Protein AF-A0A7S3V7V7-F1 (afdb_monomer_lite)

Radius of gyration: 26.33 Å; chains: 1; bounding box: 70×48×75 Å

Structure (mmCIF, N/CA/C/O backbone):
data_AF-A0A7S3V7V7-F1
#
_entry.id   AF-A0A7S3V7V7-F1
#
loop_
_atom_site.group_PDB
_atom_site.id
_atom_site.type_symbol
_atom_site.label_atom_id
_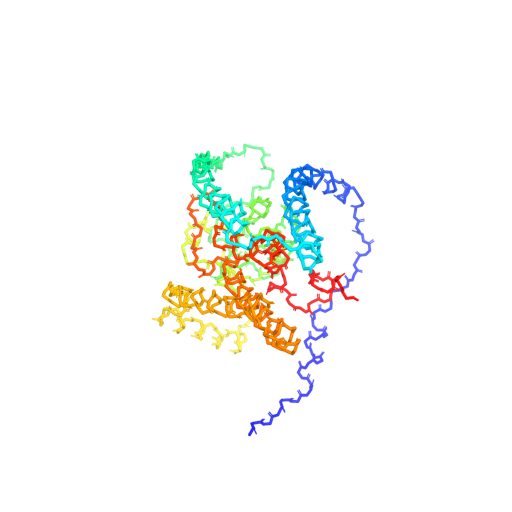atom_site.label_alt_id
_atom_site.label_comp_id
_atom_site.label_asym_id
_atom_site.label_entity_id
_atom_site.label_seq_id
_atom_site.pdbx_PDB_ins_code
_atom_site.Cartn_x
_atom_site.Cartn_y
_atom_site.Cartn_z
_atom_site.occupancy
_atom_site.B_iso_or_equiv
_atom_site.auth_seq_id
_atom_site.auth_comp_id
_atom_site.auth_asym_id
_atom_site.auth_atom_id
_atom_site.pdbx_PDB_model_num
ATOM 1 N N . MET A 1 1 ? -22.769 -11.364 -22.236 1.00 33.62 1 MET A N 1
ATOM 2 C CA . MET A 1 1 ? -22.623 -10.377 -21.144 1.00 33.62 1 MET A CA 1
ATOM 3 C C . MET A 1 1 ? -23.856 -10.473 -20.264 1.00 33.62 1 MET A C 1
ATOM 5 O O . MET A 1 1 ? -24.944 -10.422 -20.828 1.00 33.62 1 MET A O 1
ATOM 9 N N . PRO A 1 2 ? -23.733 -10.680 -18.945 1.00 36.38 2 PRO A N 1
ATOM 10 C CA . PRO A 1 2 ? -24.887 -10.576 -18.056 1.00 36.38 2 PRO A CA 1
ATOM 11 C C . PRO A 1 2 ? -25.381 -9.113 -17.992 1.00 36.38 2 PRO A C 1
ATOM 13 O O . PRO A 1 2 ? -24.572 -8.200 -18.188 1.00 36.38 2 PRO A O 1
ATOM 16 N N . PRO A 1 3 ? -26.686 -8.873 -17.770 1.00 33.75 3 PRO A N 1
ATOM 17 C CA . PRO A 1 3 ? -27.258 -7.530 -17.762 1.00 33.75 3 PRO A CA 1
ATOM 18 C C . PRO A 1 3 ? -26.762 -6.710 -16.563 1.00 33.75 3 PRO A C 1
ATOM 20 O O . PRO A 1 3 ? -26.573 -7.230 -15.464 1.00 33.75 3 PRO A O 1
ATOM 23 N N . ARG A 1 4 ? -26.545 -5.412 -16.799 1.00 37.91 4 ARG A N 1
ATOM 24 C CA . ARG A 1 4 ? -26.141 -4.422 -15.791 1.00 37.91 4 ARG A CA 1
ATOM 25 C C . ARG A 1 4 ? -27.251 -4.298 -14.737 1.00 37.91 4 ARG A C 1
ATOM 27 O O . ARG A 1 4 ? -28.420 -4.197 -15.103 1.00 37.91 4 ARG A O 1
ATOM 34 N N . ALA A 1 5 ? -26.892 -4.333 -13.454 1.00 36.66 5 ALA A N 1
ATOM 35 C CA . ALA A 1 5 ? -27.846 -4.162 -12.359 1.00 36.66 5 ALA A CA 1
ATOM 36 C C . ALA A 1 5 ? -28.517 -2.767 -12.409 1.00 36.66 5 ALA A C 1
ATOM 38 O O . ALA A 1 5 ? -27.877 -1.828 -12.887 1.00 36.66 5 ALA A O 1
ATOM 39 N N . PRO A 1 6 ? -29.771 -2.613 -11.936 1.00 39.50 6 PRO A N 1
ATOM 40 C CA . PRO A 1 6 ? -30.519 -1.359 -12.045 1.00 39.50 6 PRO A CA 1
ATOM 41 C C . PRO A 1 6 ? -29.947 -0.253 -11.146 1.00 39.50 6 PRO A C 1
ATOM 43 O O . PRO A 1 6 ? -29.542 -0.517 -10.012 1.00 39.50 6 PRO A O 1
ATOM 46 N N . ASP A 1 7 ? -30.000 0.992 -11.628 1.00 46.88 7 ASP A N 1
ATOM 47 C CA . ASP A 1 7 ? -29.434 2.200 -10.998 1.00 46.88 7 ASP A CA 1
ATOM 48 C C . ASP A 1 7 ? -29.978 2.522 -9.588 1.00 46.88 7 ASP A C 1
ATOM 50 O O . ASP A 1 7 ? -29.345 3.258 -8.834 1.00 46.88 7 ASP A O 1
ATOM 54 N N . ALA A 1 8 ? -31.092 1.910 -9.172 1.00 39.53 8 ALA A N 1
ATOM 55 C CA . ALA A 1 8 ? -31.725 2.144 -7.871 1.00 39.53 8 ALA A CA 1
ATO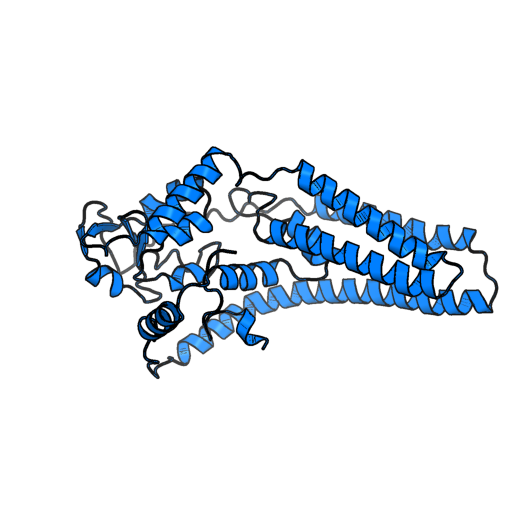M 56 C C . ALA A 1 8 ? -30.842 1.774 -6.660 1.00 39.53 8 ALA A C 1
ATOM 58 O O . ALA A 1 8 ? -30.973 2.378 -5.600 1.00 39.53 8 ALA A O 1
ATOM 59 N N . LEU A 1 9 ? -29.900 0.830 -6.806 1.00 37.66 9 LEU A N 1
ATOM 60 C CA . LEU A 1 9 ? -29.008 0.439 -5.703 1.00 37.66 9 LEU A CA 1
ATOM 61 C C . LEU A 1 9 ? -27.944 1.508 -5.385 1.00 37.66 9 LEU A C 1
ATOM 63 O O . LEU A 1 9 ? -27.355 1.497 -4.306 1.00 37.66 9 LEU A O 1
ATOM 67 N N . ARG A 1 10 ? -27.663 2.411 -6.335 1.00 36.72 10 ARG A N 1
ATOM 68 C CA . ARG A 1 10 ? -26.640 3.458 -6.200 1.00 36.72 10 ARG A CA 1
ATOM 69 C C . ARG A 1 10 ? -27.135 4.634 -5.357 1.00 36.72 10 ARG A C 1
ATOM 71 O O . ARG A 1 10 ? -26.363 5.180 -4.572 1.00 36.72 10 ARG A O 1
ATOM 78 N N . ASP A 1 11 ? -28.415 4.970 -5.477 1.00 33.78 11 ASP A N 1
ATOM 79 C CA . ASP A 1 11 ? -29.010 6.129 -4.805 1.00 33.78 11 ASP A CA 1
ATOM 80 C C . ASP A 1 11 ? -29.289 5.880 -3.314 1.00 33.78 11 ASP A C 1
ATOM 82 O O . ASP A 1 11 ? -29.212 6.811 -2.508 1.00 33.78 11 ASP A O 1
ATOM 86 N N . ASP A 1 12 ? -29.532 4.626 -2.919 1.00 37.09 12 ASP A N 1
ATOM 87 C CA . ASP A 1 12 ? -29.744 4.261 -1.512 1.00 37.09 12 ASP A CA 1
ATOM 88 C C . ASP A 1 12 ? -28.440 4.291 -0.696 1.00 37.09 12 ASP A C 1
ATOM 90 O O . ASP A 1 12 ? -28.442 4.737 0.451 1.00 37.09 12 ASP A O 1
ATOM 94 N N . ILE A 1 13 ? -27.302 3.923 -1.301 1.00 36.59 13 ILE A N 1
ATOM 95 C CA . ILE A 1 13 ? -25.981 3.956 -0.641 1.00 36.59 13 ILE A CA 1
ATOM 96 C C . ILE A 1 13 ? -25.539 5.399 -0.346 1.00 36.59 13 ILE A C 1
ATOM 98 O O . ILE A 1 13 ? -24.922 5.663 0.689 1.00 36.59 13 ILE A O 1
ATOM 102 N N . ILE A 1 14 ? -25.878 6.348 -1.227 1.00 35.19 14 ILE A N 1
ATOM 103 C CA . ILE A 1 14 ? -25.528 7.767 -1.061 1.00 35.19 14 ILE A CA 1
ATOM 104 C C . ILE A 1 14 ? -26.366 8.411 0.054 1.00 35.19 14 ILE A C 1
ATOM 106 O O . ILE A 1 14 ? -25.857 9.242 0.806 1.00 35.19 14 ILE A O 1
ATOM 110 N N . LYS A 1 15 ? -27.630 8.003 0.223 1.00 33.72 15 LYS A N 1
ATOM 111 C CA . LYS A 1 15 ? -28.526 8.585 1.237 1.00 33.72 15 LYS A CA 1
ATOM 112 C C . LYS A 1 15 ? -28.272 8.075 2.656 1.00 33.72 15 LYS A C 1
ATOM 114 O O . LYS A 1 15 ? -28.507 8.821 3.601 1.00 33.72 15 LYS A O 1
ATOM 119 N N . THR A 1 16 ? -27.769 6.853 2.836 1.00 38.34 16 THR A N 1
ATOM 120 C CA . THR A 1 16 ? -27.523 6.288 4.179 1.00 38.34 16 THR A CA 1
ATOM 121 C C . THR A 1 16 ? -26.195 6.708 4.819 1.00 38.34 16 THR A C 1
ATOM 123 O O . THR A 1 16 ? -26.024 6.498 6.017 1.00 38.34 16 THR A O 1
ATOM 126 N N . ASN A 1 17 ? -25.275 7.313 4.057 1.00 33.25 17 ASN A N 1
ATOM 127 C CA . ASN A 1 17 ? -23.928 7.687 4.521 1.00 33.25 17 ASN A CA 1
ATOM 128 C C . ASN A 1 17 ? -23.675 9.204 4.608 1.00 33.25 17 ASN A C 1
ATOM 130 O O . ASN A 1 17 ? -22.548 9.617 4.874 1.00 33.25 17 ASN A O 1
ATOM 134 N N . ALA A 1 18 ? -24.689 10.051 4.408 1.00 29.88 18 ALA A N 1
ATOM 135 C CA . ALA A 1 18 ? -24.526 11.494 4.566 1.00 29.88 18 ALA A CA 1
ATOM 136 C C . ALA A 1 18 ? -24.492 11.873 6.062 1.00 29.88 18 ALA A C 1
ATOM 138 O O . ALA A 1 18 ? -25.520 11.869 6.740 1.00 29.88 18 ALA A O 1
ATOM 139 N N . ILE A 1 19 ? -23.304 12.195 6.581 1.00 33.62 19 ILE A N 1
ATOM 140 C CA . ILE A 1 19 ? -23.118 12.779 7.919 1.00 33.62 19 ILE A CA 1
ATOM 141 C C . ILE A 1 19 ? -23.485 14.277 7.853 1.00 33.62 19 ILE A C 1
ATOM 143 O O . ILE A 1 19 ? -23.044 14.957 6.922 1.00 33.62 19 ILE A O 1
ATOM 147 N N . PRO A 1 20 ? -24.249 14.840 8.811 1.00 31.56 20 PRO A N 1
ATOM 148 C CA . PRO A 1 20 ? -24.436 16.284 8.901 1.00 31.56 20 PRO A CA 1
ATOM 149 C C . PRO A 1 20 ? -23.120 16.938 9.335 1.00 31.56 20 PRO A C 1
ATOM 151 O O . PRO A 1 20 ? -22.575 16.604 10.386 1.00 31.56 20 PRO A O 1
ATOM 154 N N . LEU A 1 21 ? -22.618 17.879 8.536 1.00 29.69 21 LEU A N 1
ATOM 155 C CA . LEU A 1 21 ? -21.476 18.720 8.898 1.00 29.69 21 LEU A CA 1
ATOM 156 C C . LEU A 1 21 ? -21.854 19.560 10.128 1.00 29.69 21 LEU A C 1
ATOM 158 O O . LEU A 1 21 ? -22.738 20.410 10.044 1.00 29.69 21 LEU A O 1
ATOM 162 N N . SER A 1 22 ? -21.223 19.302 11.276 1.00 36.50 22 SER A N 1
ATOM 163 C CA . SER A 1 22 ? -21.340 20.163 12.454 1.00 36.50 22 SER A CA 1
ATOM 164 C C . SER A 1 22 ? -20.196 21.178 12.477 1.00 36.50 22 SER A C 1
ATOM 166 O O . SER A 1 22 ? -19.032 20.799 12.610 1.00 36.50 22 SER A O 1
ATOM 168 N N . ASP A 1 23 ? -20.548 22.460 12.393 1.00 35.25 23 ASP A N 1
ATOM 169 C CA . ASP A 1 23 ? -19.669 23.640 12.325 1.00 35.25 23 ASP A CA 1
ATOM 170 C C . ASP A 1 23 ? -18.907 23.963 13.628 1.00 35.25 23 ASP A C 1
ATOM 172 O O . ASP A 1 23 ? -18.949 25.086 14.130 1.00 35.25 23 ASP A O 1
ATOM 176 N N . LYS A 1 24 ? -18.202 22.999 14.228 1.00 38.25 24 LYS A N 1
ATOM 177 C CA . LYS A 1 24 ? -17.330 23.275 15.383 1.00 38.25 24 LYS A CA 1
ATOM 178 C C . LYS A 1 24 ? -15.997 22.551 15.271 1.00 38.25 24 LYS A C 1
ATOM 180 O O . LYS A 1 24 ? -15.731 21.602 16.002 1.00 38.25 24 LYS A O 1
ATOM 185 N N . VAL A 1 25 ? -15.146 23.036 14.370 1.00 37.69 25 VAL A N 1
ATOM 186 C CA . VAL A 1 25 ? -13.707 22.766 14.442 1.00 37.69 25 VAL A CA 1
ATOM 187 C C . VAL A 1 25 ? -13.125 23.693 15.509 1.00 37.69 25 VAL A C 1
ATOM 189 O O . VAL A 1 25 ? -13.379 24.892 15.515 1.00 37.69 25 VAL A O 1
ATOM 192 N N . ASN A 1 26 ? -12.433 23.107 16.481 1.00 38.19 26 ASN A N 1
ATOM 193 C CA . ASN A 1 26 ? -11.803 23.814 17.589 1.00 38.19 26 ASN A CA 1
ATOM 194 C C . ASN A 1 26 ? -10.396 24.246 17.144 1.00 38.19 26 ASN A C 1
ATOM 196 O O . ASN A 1 26 ? -9.490 23.414 17.076 1.00 38.19 26 ASN A O 1
ATOM 200 N N . ASP A 1 27 ? -10.222 25.529 16.828 1.00 35.59 27 ASP A N 1
ATOM 201 C CA . ASP A 1 27 ? -9.016 26.082 16.185 1.00 35.59 27 ASP A CA 1
ATOM 202 C C . ASP A 1 27 ? -7.702 25.793 16.950 1.00 35.59 27 ASP A C 1
ATOM 204 O O . ASP A 1 27 ? -6.635 25.669 16.351 1.00 35.59 27 ASP A O 1
ATOM 208 N N . GLY A 1 28 ? -7.766 25.564 18.268 1.00 34.62 28 GLY A N 1
ATOM 209 C CA . GLY A 1 28 ? -6.599 25.228 19.101 1.00 34.62 28 GLY A CA 1
ATOM 210 C C . GLY A 1 28 ? -6.104 23.770 19.020 1.00 34.62 28 GLY A C 1
ATOM 211 O O . GLY A 1 28 ? -5.073 23.435 19.617 1.00 34.62 28 GLY A O 1
ATOM 212 N N . ALA A 1 29 ? -6.832 22.873 18.345 1.00 41.50 29 ALA A N 1
ATOM 213 C CA . ALA A 1 29 ? -6.352 21.525 18.005 1.00 41.50 29 ALA A CA 1
ATOM 214 C C . ALA A 1 29 ? -5.526 21.554 16.708 1.00 41.50 29 ALA A C 1
ATOM 216 O O . ALA A 1 29 ? -4.425 21.009 16.665 1.00 41.50 29 ALA A O 1
ATOM 217 N N . VAL A 1 30 ? -5.995 22.322 15.720 1.00 35.88 30 VAL A N 1
ATOM 218 C CA . VAL A 1 30 ? -5.325 22.538 14.429 1.00 35.88 30 VAL A CA 1
ATOM 219 C C . VAL A 1 30 ? -3.939 23.168 14.619 1.00 35.88 30 VAL A C 1
ATOM 221 O O . VAL A 1 30 ? -2.969 22.754 13.991 1.00 35.88 30 VAL A O 1
ATOM 224 N N . GLU A 1 31 ? -3.803 24.126 15.539 1.00 29.66 31 GLU A N 1
ATOM 225 C CA . GLU A 1 31 ? -2.529 24.816 15.783 1.00 29.66 31 GLU A CA 1
ATOM 226 C C . GLU A 1 31 ? -1.462 23.912 16.442 1.00 29.66 31 GLU A C 1
ATOM 228 O O . GLU A 1 31 ? -0.270 24.034 16.153 1.00 29.66 31 GLU A O 1
ATOM 233 N N . ARG A 1 32 ? -1.874 22.941 17.273 1.00 39.44 32 ARG A N 1
ATOM 234 C CA . ARG A 1 32 ? -0.963 21.959 17.895 1.00 39.44 32 ARG A CA 1
ATOM 235 C C . ARG A 1 32 ? -0.561 20.835 16.938 1.00 39.44 32 ARG A C 1
ATOM 237 O O . ARG A 1 32 ? 0.601 20.422 16.972 1.00 39.44 32 ARG A O 1
ATOM 244 N N . ASP A 1 33 ? -1.456 20.419 16.045 1.00 42.03 33 ASP A N 1
ATOM 245 C CA . ASP A 1 33 ? -1.132 19.495 14.952 1.00 42.03 33 ASP A CA 1
ATOM 246 C C . ASP A 1 33 ? -0.139 20.119 13.962 1.00 42.03 33 ASP A C 1
ATOM 248 O O . ASP A 1 33 ? 0.827 19.469 13.561 1.00 42.03 33 ASP A O 1
ATOM 252 N N . CYS A 1 34 ? -0.279 21.413 13.652 1.00 31.45 34 CYS A N 1
ATOM 253 C CA . CYS A 1 34 ? 0.683 22.160 12.836 1.00 31.45 34 CYS A CA 1
ATOM 254 C C . CYS A 1 34 ? 2.091 22.214 13.460 1.00 31.45 34 CYS A C 1
ATOM 256 O O . CYS A 1 34 ? 3.094 22.117 12.747 1.00 31.45 34 CYS A O 1
ATOM 258 N N . LEU A 1 35 ? 2.194 22.341 14.788 1.00 32.69 35 LEU A N 1
ATOM 259 C CA . LEU A 1 35 ? 3.478 22.410 15.495 1.00 32.69 35 LEU A CA 1
ATOM 260 C C . LEU A 1 35 ? 4.161 21.041 15.637 1.00 32.69 35 LEU A C 1
ATOM 262 O O . LEU A 1 35 ? 5.379 20.964 15.469 1.00 32.69 35 LEU A O 1
ATOM 266 N N . ASN A 1 36 ? 3.423 19.953 15.869 1.00 45.84 36 ASN A N 1
ATOM 267 C CA . ASN A 1 36 ? 4.006 18.604 15.869 1.00 45.84 36 ASN A CA 1
ATOM 268 C C . ASN A 1 36 ? 4.420 18.165 14.456 1.00 45.84 36 ASN A C 1
ATOM 270 O O . ASN A 1 36 ? 5.552 17.693 14.281 1.00 45.84 36 ASN A O 1
ATOM 274 N N . ASN A 1 37 ? 3.594 18.472 13.445 1.00 45.44 37 ASN A N 1
ATOM 275 C CA . ASN A 1 37 ? 3.967 18.341 12.036 1.00 45.44 37 ASN A CA 1
ATOM 276 C C . ASN A 1 37 ? 5.204 19.171 11.696 1.00 45.44 37 ASN A C 1
ATOM 278 O O . ASN A 1 37 ? 5.958 18.770 10.825 1.00 45.44 37 ASN A O 1
ATOM 282 N N . SER A 1 38 ? 5.490 20.285 12.380 1.00 37.00 38 SER A N 1
ATOM 283 C CA . SER A 1 38 ? 6.679 21.096 12.082 1.00 37.00 38 SER A CA 1
ATOM 284 C C . SER A 1 38 ? 7.999 20.367 12.371 1.00 37.00 38 SER A C 1
ATOM 286 O O . SER A 1 38 ? 8.972 20.559 11.645 1.00 37.00 38 SER A O 1
ATOM 288 N N . SER A 1 39 ? 8.043 19.489 13.378 1.00 44.41 39 SER A N 1
ATOM 289 C CA . SER A 1 39 ? 9.260 18.752 13.748 1.00 44.41 39 SER A CA 1
ATOM 290 C C . SER A 1 39 ? 9.518 17.549 12.830 1.00 44.41 39 SER A C 1
ATOM 292 O O . SER A 1 39 ? 10.651 17.337 12.381 1.00 44.41 39 SER A O 1
ATOM 294 N N . GLU A 1 40 ? 8.461 16.822 12.458 1.00 49.66 40 GLU A N 1
ATOM 295 C CA . GLU A 1 40 ? 8.517 15.772 11.438 1.00 49.66 40 GLU A CA 1
ATOM 296 C C . GLU A 1 40 ? 8.759 16.366 10.051 1.00 49.66 40 GLU A C 1
ATOM 298 O O . GLU A 1 40 ? 9.616 15.869 9.326 1.00 49.66 40 GLU A O 1
ATOM 303 N N . MET A 1 41 ? 8.135 17.499 9.723 1.00 36.19 41 MET A N 1
ATOM 304 C CA . MET A 1 41 ? 8.359 18.246 8.485 1.00 36.19 41 MET A CA 1
ATOM 305 C C . MET A 1 41 ? 9.771 18.838 8.423 1.00 36.19 41 MET A C 1
ATOM 307 O O . MET A 1 41 ? 10.364 18.858 7.351 1.00 36.19 41 MET A O 1
ATOM 311 N N . GLN A 1 42 ? 10.388 19.242 9.539 1.00 37.94 42 GLN A N 1
ATOM 312 C CA . GLN A 1 42 ? 11.797 19.660 9.547 1.00 37.94 42 GLN A CA 1
ATOM 313 C C . GLN A 1 42 ? 12.772 18.496 9.315 1.00 37.94 42 GLN A C 1
ATOM 315 O O . GLN A 1 42 ? 13.767 18.667 8.601 1.00 37.94 42 GLN A O 1
ATOM 320 N N . ASN A 1 43 ? 12.492 17.307 9.857 1.00 48.03 43 ASN A N 1
ATOM 321 C CA . ASN A 1 43 ? 13.268 16.101 9.552 1.00 48.03 43 ASN A CA 1
ATOM 322 C C . ASN A 1 43 ? 13.027 15.614 8.111 1.00 48.03 43 ASN A C 1
ATOM 324 O O . ASN A 1 43 ? 13.984 15.276 7.409 1.00 48.03 43 ASN A O 1
ATOM 328 N N . HIS A 1 44 ? 11.784 15.681 7.633 1.00 43.91 44 HIS A N 1
ATOM 329 C CA . HIS A 1 44 ? 11.396 15.426 6.248 1.00 43.91 44 HIS A CA 1
ATOM 330 C C . HIS A 1 44 ? 12.111 16.395 5.299 1.00 43.91 44 HIS A C 1
ATOM 332 O O . HIS A 1 44 ? 12.705 15.962 4.318 1.00 43.91 44 HIS A O 1
ATOM 338 N N . MET A 1 45 ? 12.165 17.694 5.614 1.00 36.69 45 MET A N 1
ATOM 339 C CA . MET A 1 45 ? 12.890 18.698 4.831 1.00 36.69 45 MET A CA 1
ATOM 340 C C . MET A 1 45 ? 14.405 18.471 4.836 1.00 36.69 45 MET A C 1
ATOM 342 O O . MET A 1 45 ? 15.048 18.721 3.821 1.00 36.69 45 MET A O 1
ATOM 346 N N . LYS A 1 46 ? 15.008 17.973 5.923 1.00 45.56 46 LYS A N 1
ATOM 347 C CA . LYS A 1 46 ? 16.437 17.601 5.926 1.00 45.56 46 LYS A CA 1
ATOM 348 C C . LYS A 1 46 ? 16.728 16.450 4.963 1.00 45.56 46 LYS A C 1
ATOM 350 O O . LYS A 1 46 ? 17.654 16.565 4.162 1.00 45.56 46 LYS A O 1
ATOM 355 N N . ASN A 1 47 ? 15.916 15.396 4.988 1.00 49.22 47 ASN A N 1
ATOM 356 C CA . ASN A 1 47 ? 16.053 14.268 4.062 1.00 49.22 47 ASN A CA 1
ATOM 357 C C . ASN A 1 47 ? 15.735 14.687 2.617 1.00 49.22 47 ASN A C 1
ATOM 359 O O . ASN A 1 47 ? 16.442 14.301 1.689 1.00 49.22 47 ASN A O 1
ATOM 363 N N . HIS A 1 48 ? 14.757 15.576 2.435 1.00 48.25 48 HIS A N 1
ATOM 364 C CA . HIS A 1 48 ? 14.403 16.158 1.144 1.00 48.25 48 HIS A CA 1
ATOM 365 C C . HIS A 1 48 ? 15.505 17.073 0.588 1.00 48.25 48 HIS A C 1
ATOM 367 O O . HIS A 1 48 ? 15.713 17.112 -0.615 1.00 48.25 48 HIS A O 1
ATOM 373 N N . ARG A 1 49 ? 16.269 17.784 1.430 1.00 46.53 49 ARG A N 1
ATOM 374 C CA . ARG A 1 49 ? 17.429 18.591 0.993 1.00 46.53 49 ARG A CA 1
ATOM 375 C C . ARG A 1 49 ? 18.595 17.721 0.530 1.00 46.53 49 ARG A C 1
ATOM 377 O O . ARG A 1 49 ? 19.265 18.088 -0.428 1.00 46.53 49 ARG A O 1
ATOM 384 N N . VAL A 1 50 ? 18.808 16.566 1.164 1.00 54.28 50 VAL A N 1
ATOM 385 C CA . VAL A 1 50 ? 19.788 15.567 0.701 1.00 54.28 50 VAL A CA 1
ATOM 386 C C . VAL A 1 50 ? 19.330 14.933 -0.617 1.00 54.28 50 VAL A C 1
ATOM 388 O O . VAL A 1 50 ? 20.129 14.815 -1.542 1.00 54.28 50 VAL A O 1
ATOM 391 N N . PHE A 1 51 ? 18.040 14.609 -0.743 1.00 50.44 51 PHE A N 1
ATOM 392 C CA . PHE A 1 51 ? 17.439 14.115 -1.985 1.00 50.44 51 PHE A CA 1
ATOM 393 C C . PHE A 1 51 ? 17.532 15.140 -3.123 1.00 50.44 51 PHE A C 1
ATOM 395 O O . PHE A 1 51 ? 18.021 14.814 -4.199 1.00 50.44 51 PHE A O 1
ATOM 402 N N . LEU A 1 52 ? 17.161 16.399 -2.877 1.00 49.22 52 LEU A N 1
ATOM 403 C CA . LEU A 1 52 ? 17.276 17.483 -3.852 1.00 49.22 52 LEU A CA 1
ATOM 404 C C . LEU A 1 52 ? 18.730 17.730 -4.258 1.00 49.22 52 LEU A C 1
ATOM 406 O O . LEU A 1 52 ? 18.981 17.973 -5.432 1.00 49.22 52 LEU A O 1
ATOM 410 N N . ALA A 1 53 ? 19.689 17.631 -3.332 1.00 53.62 53 ALA A N 1
ATOM 411 C CA . ALA A 1 53 ? 21.109 17.734 -3.660 1.00 53.62 53 ALA A CA 1
ATOM 412 C C . ALA A 1 53 ? 21.576 16.572 -4.555 1.00 53.62 53 ALA A C 1
ATOM 414 O O . ALA A 1 53 ? 22.299 16.802 -5.521 1.00 53.62 53 ALA A O 1
ATOM 415 N N . PHE A 1 54 ? 21.122 15.344 -4.283 1.00 57.75 54 PHE A N 1
ATOM 416 C CA . PHE A 1 54 ? 21.425 14.171 -5.106 1.00 57.75 54 PHE A CA 1
ATOM 417 C C . PHE A 1 54 ? 20.795 14.265 -6.503 1.00 57.75 54 PHE A C 1
ATOM 419 O O . PHE A 1 54 ? 21.496 14.124 -7.501 1.00 57.75 54 PHE A O 1
ATOM 426 N N . VAL A 1 55 ? 19.502 14.581 -6.592 1.00 56.19 55 VAL A N 1
ATOM 427 C CA . VAL A 1 55 ? 18.788 14.753 -7.867 1.00 56.19 55 VAL A CA 1
ATOM 428 C C . VAL A 1 55 ? 19.379 15.913 -8.669 1.00 56.19 55 VAL A C 1
ATOM 430 O O . VAL A 1 55 ? 19.616 15.764 -9.863 1.00 56.19 55 VAL A O 1
ATOM 433 N N . SER A 1 56 ? 19.711 17.033 -8.019 1.00 56.47 56 SER A N 1
ATOM 434 C CA . SER A 1 56 ? 20.382 18.164 -8.678 1.00 56.47 56 SER A CA 1
ATOM 435 C C . SER A 1 56 ? 21.761 17.776 -9.204 1.00 56.47 56 SER A C 1
ATOM 437 O O . SER A 1 56 ? 22.123 18.191 -10.299 1.00 56.47 56 SER A O 1
ATOM 439 N N . ALA A 1 57 ? 22.517 16.950 -8.474 1.00 59.94 57 ALA A N 1
ATOM 440 C CA . ALA A 1 57 ? 23.801 16.441 -8.943 1.00 59.94 57 ALA A CA 1
ATOM 441 C C . ALA A 1 57 ? 23.636 15.495 -10.146 1.00 59.94 57 ALA A C 1
ATOM 443 O O . ALA A 1 57 ? 24.380 15.614 -11.117 1.00 59.94 57 ALA A O 1
ATOM 444 N N . VAL A 1 58 ? 22.637 14.606 -10.133 1.00 63.47 58 VAL A N 1
ATOM 445 C CA . VAL A 1 58 ? 22.341 13.697 -11.257 1.00 63.47 58 VAL A CA 1
ATOM 446 C C . VAL A 1 58 ? 21.895 14.478 -12.496 1.00 63.47 58 VAL A C 1
ATOM 448 O O . VAL A 1 58 ? 22.430 14.249 -13.579 1.00 63.47 58 VAL A O 1
ATOM 451 N N . ILE A 1 59 ? 20.985 15.445 -12.344 1.00 63.41 59 ILE A N 1
ATOM 452 C CA . ILE A 1 59 ? 20.517 16.305 -13.440 1.00 63.41 59 ILE A CA 1
ATOM 453 C C . ILE A 1 59 ? 21.659 17.171 -13.975 1.00 63.41 59 ILE A C 1
ATOM 455 O O . ILE A 1 59 ? 21.822 17.256 -15.187 1.00 63.41 59 ILE A O 1
ATOM 459 N N . ALA A 1 60 ? 22.485 17.771 -13.112 1.00 59.59 60 ALA A N 1
ATOM 460 C CA . ALA A 1 60 ? 23.645 18.550 -13.545 1.00 59.59 60 ALA A CA 1
ATOM 461 C C . ALA A 1 60 ? 24.653 17.689 -14.322 1.00 59.59 60 ALA A C 1
ATOM 463 O O . ALA A 1 60 ? 25.193 18.136 -15.330 1.00 59.59 60 ALA A O 1
ATOM 464 N N . THR A 1 61 ? 24.855 16.437 -13.903 1.00 65.00 61 THR A N 1
ATOM 465 C CA . THR A 1 61 ? 25.739 15.486 -14.595 1.00 65.00 61 THR A CA 1
ATOM 466 C C . THR A 1 61 ? 25.153 15.063 -15.946 1.00 65.00 61 THR A C 1
ATOM 468 O O . THR A 1 61 ? 25.871 15.025 -16.941 1.00 65.00 61 THR A O 1
ATOM 471 N N . ALA A 1 62 ? 23.844 14.806 -16.016 1.00 61.56 62 ALA A N 1
ATOM 472 C CA . ALA A 1 62 ? 23.150 14.479 -17.261 1.00 61.56 62 ALA A CA 1
ATOM 473 C C . ALA A 1 62 ? 23.100 15.671 -18.236 1.00 61.56 62 ALA A C 1
ATOM 475 O O . ALA A 1 62 ? 23.283 15.491 -19.437 1.00 61.56 62 ALA A O 1
ATOM 476 N N . ALA A 1 63 ? 22.909 16.892 -17.730 1.00 59.56 63 ALA A N 1
ATOM 477 C CA . ALA A 1 63 ? 22.934 18.122 -18.515 1.00 59.56 63 ALA A CA 1
ATOM 478 C C . ALA A 1 63 ? 24.345 18.436 -19.035 1.00 59.56 63 ALA A C 1
ATOM 480 O O . ALA A 1 63 ? 24.489 18.786 -20.203 1.00 59.56 63 ALA A O 1
ATOM 481 N N . ALA A 1 64 ? 25.385 18.245 -18.215 1.00 58.22 64 ALA A N 1
ATOM 482 C CA . ALA A 1 64 ? 26.776 18.348 -18.653 1.00 58.22 64 ALA A CA 1
ATOM 483 C C . ALA A 1 64 ? 27.090 17.313 -19.747 1.00 58.22 64 ALA A C 1
ATOM 485 O O . ALA A 1 64 ? 27.602 17.674 -20.804 1.00 58.22 64 ALA A O 1
ATOM 486 N N . ALA A 1 65 ? 26.667 16.058 -19.555 1.00 57.91 65 ALA A N 1
ATOM 487 C CA . ALA A 1 65 ? 26.802 15.011 -20.565 1.00 57.91 65 ALA A CA 1
ATOM 488 C C . ALA A 1 65 ? 26.034 15.332 -21.862 1.00 57.91 65 ALA A C 1
ATOM 490 O O . ALA A 1 65 ? 26.516 15.017 -22.944 1.00 57.91 65 ALA A O 1
ATOM 491 N N . TRP A 1 66 ? 24.869 15.985 -21.784 1.00 59.66 66 TRP A N 1
ATOM 492 C CA . TRP A 1 66 ? 24.076 16.379 -22.955 1.00 59.66 66 TRP A CA 1
ATOM 493 C C . TRP A 1 66 ? 24.694 17.554 -23.727 1.00 59.66 66 TRP A C 1
ATOM 495 O O . TRP A 1 66 ? 24.830 17.472 -24.949 1.00 59.66 66 TRP A O 1
ATOM 505 N N . VAL A 1 67 ? 25.123 18.615 -23.030 1.00 58.28 67 VAL A N 1
ATOM 506 C CA . VAL A 1 67 ? 25.808 19.778 -23.631 1.00 58.28 67 VAL A CA 1
ATOM 507 C C . VAL A 1 67 ? 27.111 19.348 -24.310 1.00 58.28 67 VAL A C 1
ATOM 509 O O . VAL A 1 67 ? 27.451 19.853 -25.379 1.00 58.28 67 VAL A O 1
ATOM 512 N N . GLU A 1 68 ? 27.813 18.373 -23.736 1.00 54.59 68 GLU A N 1
ATOM 513 C CA . GLU A 1 68 ? 29.096 17.903 -24.254 1.00 54.59 68 GLU A CA 1
ATOM 514 C C . GLU A 1 68 ? 28.961 16.771 -25.294 1.00 54.59 68 GLU A C 1
ATOM 516 O O . GLU A 1 68 ? 29.771 16.652 -26.210 1.00 54.59 68 GLU A O 1
ATOM 521 N N . MET A 1 69 ? 27.877 15.987 -25.267 1.00 56.41 69 MET A N 1
ATOM 522 C CA . MET A 1 69 ? 27.483 15.126 -26.394 1.00 56.41 69 MET A CA 1
ATOM 523 C C . MET A 1 69 ? 27.146 15.970 -27.633 1.00 56.41 69 MET A C 1
ATOM 525 O O . MET A 1 69 ? 27.534 15.628 -28.750 1.00 56.41 69 MET A O 1
ATOM 529 N N . TYR A 1 70 ? 26.469 17.104 -27.433 1.00 53.59 70 TYR A N 1
ATOM 530 C CA . TYR A 1 70 ? 26.194 18.063 -28.500 1.00 53.59 70 TYR A CA 1
ATOM 531 C C . TYR A 1 70 ? 27.480 18.743 -29.006 1.00 53.59 70 TYR A C 1
ATOM 533 O O . TYR A 1 70 ? 27.639 18.940 -30.210 1.00 53.59 70 TYR A O 1
ATOM 541 N N . SER A 1 71 ? 28.437 19.044 -28.117 1.00 52.78 71 SER A N 1
ATOM 542 C CA . SER A 1 71 ? 29.731 19.619 -28.511 1.00 52.78 71 SER A CA 1
ATOM 543 C C . SER A 1 71 ? 30.663 18.593 -29.179 1.00 52.78 71 SER A C 1
ATOM 545 O O . SER A 1 71 ? 31.314 18.913 -30.167 1.00 52.78 71 SER A O 1
ATOM 547 N N . SER A 1 72 ? 30.697 17.336 -28.735 1.00 52.69 72 SER A N 1
ATOM 548 C CA . SER A 1 72 ? 31.545 16.283 -29.324 1.00 52.69 72 SER A CA 1
ATOM 549 C C . SER A 1 72 ? 31.120 15.891 -30.742 1.00 52.69 72 SER A C 1
ATOM 551 O O . SER A 1 72 ? 31.995 15.626 -31.568 1.00 52.69 72 SER A O 1
ATOM 553 N N . GLN A 1 73 ? 29.822 15.968 -31.077 1.00 57.72 73 GLN A N 1
ATOM 554 C CA . GLN A 1 73 ? 29.365 15.887 -32.473 1.00 57.72 73 GLN A CA 1
ATOM 555 C C . GLN A 1 73 ? 29.880 17.044 -33.348 1.00 57.72 73 GLN A C 1
ATOM 557 O O . GLN A 1 73 ? 30.013 16.866 -34.556 1.00 57.72 73 GLN A O 1
ATOM 562 N N . MET A 1 74 ? 30.202 18.202 -32.760 1.00 51.12 74 MET A N 1
ATOM 563 C CA . MET A 1 74 ? 30.812 19.331 -33.471 1.00 51.12 74 MET A CA 1
ATOM 564 C C . MET A 1 74 ? 32.350 19.314 -33.478 1.00 51.12 74 MET A C 1
ATOM 566 O O . MET A 1 74 ? 32.938 19.858 -34.410 1.00 51.12 74 MET A O 1
ATOM 570 N N . TYR A 1 75 ? 33.010 18.709 -32.479 1.00 55.22 75 TYR A N 1
ATOM 571 C CA . TYR A 1 75 ? 34.457 18.885 -32.247 1.00 55.22 75 TYR A CA 1
ATOM 572 C C . TYR A 1 75 ? 35.325 17.607 -32.302 1.00 55.22 75 TYR A C 1
ATOM 574 O O . TYR A 1 75 ? 36.539 17.709 -32.147 1.00 55.22 75 TYR A O 1
ATOM 582 N N . GLY A 1 76 ? 34.764 16.420 -32.576 1.00 57.12 76 GLY A N 1
ATOM 583 C CA . GLY A 1 76 ? 35.544 15.253 -33.034 1.00 57.12 76 GLY A CA 1
ATOM 584 C C . GLY A 1 76 ? 36.409 14.539 -31.982 1.00 57.12 76 GLY A C 1
ATOM 585 O O . GLY A 1 76 ? 37.543 14.160 -32.272 1.00 57.12 76 GLY A O 1
ATOM 586 N N . VAL A 1 77 ? 35.894 14.336 -30.767 1.00 60.44 77 VAL A N 1
ATOM 587 C CA . VAL A 1 77 ? 36.605 13.617 -29.687 1.00 60.44 77 VAL A CA 1
ATOM 588 C C . VAL A 1 77 ? 36.366 12.095 -29.765 1.00 60.44 77 VAL A C 1
ATOM 590 O O . VAL A 1 77 ? 35.257 11.650 -30.049 1.00 60.44 77 VAL A O 1
ATOM 593 N N . ASP A 1 78 ? 37.398 11.287 -29.484 1.00 65.94 78 ASP A N 1
ATOM 594 C CA . ASP A 1 78 ? 37.356 9.811 -29.450 1.00 65.94 78 ASP A CA 1
ATOM 595 C C . ASP A 1 78 ? 36.379 9.254 -28.384 1.00 65.94 78 ASP A C 1
ATOM 597 O O . ASP A 1 78 ? 36.578 9.398 -27.174 1.00 65.94 78 ASP A O 1
ATOM 601 N N . HIS A 1 79 ? 35.350 8.536 -28.849 1.00 59.91 79 HIS A N 1
ATOM 602 C CA . HIS A 1 79 ? 34.302 7.919 -28.029 1.00 59.91 79 HIS A CA 1
ATOM 603 C C . HIS A 1 79 ? 34.785 6.795 -27.092 1.00 59.91 79 HIS A C 1
ATOM 605 O O . HIS A 1 79 ? 34.173 6.571 -26.044 1.00 59.91 79 HIS A O 1
ATOM 611 N N . ALA A 1 80 ? 35.853 6.066 -27.428 1.00 57.97 80 ALA A N 1
ATOM 612 C CA . ALA A 1 80 ? 36.306 4.900 -26.667 1.00 57.97 80 ALA A CA 1
ATOM 613 C C . ALA A 1 80 ? 37.057 5.296 -25.387 1.00 57.97 80 ALA A C 1
ATOM 615 O O . ALA A 1 80 ? 36.849 4.687 -24.332 1.00 57.97 80 ALA A O 1
ATOM 616 N N . SER A 1 81 ? 37.888 6.337 -25.460 1.00 56.44 81 SER A N 1
ATOM 617 C CA . SER A 1 81 ? 38.563 6.909 -24.289 1.00 56.44 81 SER A CA 1
ATOM 618 C C . SER A 1 81 ? 37.570 7.604 -23.348 1.00 56.44 81 SER A C 1
ATOM 620 O O . SER A 1 81 ? 37.679 7.483 -22.127 1.00 56.44 81 SER A O 1
ATOM 622 N N . PHE A 1 82 ? 36.536 8.241 -23.906 1.00 56.66 82 PHE A N 1
ATOM 623 C CA . PHE A 1 82 ? 35.482 8.916 -23.145 1.00 56.66 82 PHE A CA 1
ATOM 624 C C . PHE A 1 82 ? 34.533 7.943 -22.426 1.00 56.66 82 PHE A C 1
ATOM 626 O O . PHE A 1 82 ? 34.243 8.127 -21.242 1.00 56.66 82 PHE A O 1
ATOM 633 N N . ASN A 1 83 ? 34.121 6.849 -23.086 1.00 55.00 83 ASN A N 1
ATOM 634 C CA . ASN A 1 83 ? 33.286 5.822 -22.452 1.00 55.00 83 ASN A CA 1
ATOM 635 C C . ASN A 1 83 ? 33.960 5.233 -21.201 1.00 55.00 83 ASN A C 1
ATOM 637 O O . ASN A 1 83 ? 33.289 4.926 -20.220 1.00 55.00 83 ASN A O 1
ATOM 641 N N . ARG A 1 84 ? 35.291 5.114 -21.200 1.00 60.75 84 ARG A N 1
ATOM 642 C CA . ARG A 1 84 ? 36.043 4.665 -20.021 1.00 60.75 84 ARG A CA 1
ATOM 643 C C . ARG A 1 84 ? 36.083 5.731 -18.923 1.00 60.75 84 ARG A C 1
ATOM 645 O O . ARG A 1 84 ? 35.999 5.376 -17.755 1.00 60.75 84 ARG A O 1
ATOM 652 N N . LEU A 1 85 ? 36.165 7.015 -19.268 1.00 58.78 85 LEU A N 1
ATOM 653 C CA . LEU A 1 85 ? 36.264 8.101 -18.290 1.00 58.78 85 LEU A CA 1
ATOM 654 C C . LEU A 1 85 ? 34.952 8.358 -17.529 1.00 58.78 85 LEU A C 1
ATOM 656 O O . LEU A 1 85 ? 35.012 8.730 -16.365 1.00 58.78 85 LEU A O 1
ATOM 660 N N . ILE A 1 86 ? 33.785 8.133 -18.149 1.00 52.91 86 ILE A N 1
ATOM 661 C CA . ILE A 1 86 ? 32.471 8.358 -17.512 1.00 52.91 86 ILE A CA 1
ATOM 662 C C . ILE A 1 86 ? 31.849 7.068 -16.977 1.00 52.91 86 ILE A C 1
ATOM 664 O O . ILE A 1 86 ? 31.410 7.030 -15.825 1.00 52.91 86 ILE A O 1
ATOM 668 N N . TRP A 1 87 ? 31.826 5.986 -17.762 1.00 55.25 87 TRP A N 1
ATOM 669 C CA . TRP A 1 87 ? 31.122 4.776 -17.331 1.00 55.25 87 TRP A CA 1
ATOM 670 C C . TRP A 1 87 ? 31.870 4.000 -16.250 1.00 55.25 87 TRP A C 1
ATOM 672 O O . TRP A 1 87 ? 31.220 3.303 -15.476 1.00 55.25 87 TRP A O 1
ATOM 682 N N . ILE A 1 88 ? 33.196 4.154 -16.118 1.00 63.44 88 ILE A N 1
ATOM 683 C CA . ILE A 1 88 ? 33.939 3.550 -15.002 1.00 63.44 88 ILE A CA 1
ATOM 684 C C . ILE A 1 88 ? 33.571 4.237 -13.675 1.00 63.44 88 ILE A C 1
ATOM 686 O O . ILE A 1 88 ? 33.153 3.522 -12.768 1.00 63.44 88 ILE A O 1
ATOM 690 N N . PRO A 1 89 ? 33.612 5.579 -13.524 1.00 55.38 89 PRO A N 1
ATOM 691 C CA . PRO A 1 89 ? 33.107 6.236 -12.317 1.00 55.38 89 PRO A CA 1
ATOM 692 C C . PRO A 1 89 ? 31.622 5.989 -12.052 1.00 55.38 89 PRO A C 1
ATOM 694 O O . PRO A 1 89 ? 31.262 5.753 -10.905 1.00 55.38 89 PRO A O 1
ATOM 697 N N . VAL A 1 90 ? 30.761 5.980 -13.078 1.00 57.44 90 VAL A N 1
ATOM 698 C CA . VAL A 1 90 ? 29.327 5.674 -12.912 1.00 57.44 90 VAL A CA 1
ATOM 699 C C . VAL A 1 90 ? 29.124 4.242 -12.414 1.00 57.44 90 VAL A C 1
ATOM 701 O O . VAL A 1 90 ? 28.371 4.037 -11.466 1.00 57.44 90 VAL A O 1
ATOM 704 N N . ALA A 1 91 ? 29.839 3.258 -12.969 1.00 57.88 91 ALA A N 1
ATOM 705 C CA . ALA A 1 91 ? 29.807 1.877 -12.488 1.00 57.88 91 ALA A CA 1
ATOM 706 C C . ALA A 1 91 ? 30.379 1.750 -11.065 1.00 57.88 91 ALA A C 1
ATOM 708 O O . ALA A 1 91 ? 29.823 1.034 -10.235 1.00 57.88 91 ALA A O 1
ATOM 709 N N . VAL A 1 92 ? 31.448 2.486 -10.745 1.00 64.00 92 VAL A N 1
ATOM 710 C CA . VAL A 1 92 ? 32.030 2.528 -9.396 1.00 64.00 92 VAL A CA 1
ATOM 711 C C . VAL A 1 92 ? 31.052 3.145 -8.399 1.00 64.00 92 VAL A C 1
ATOM 713 O O . VAL A 1 92 ? 30.879 2.586 -7.325 1.00 64.00 92 VAL A O 1
ATOM 716 N N . ILE A 1 93 ? 30.363 4.237 -8.737 1.00 59.31 93 ILE A N 1
ATOM 717 C CA . ILE A 1 93 ? 29.341 4.864 -7.883 1.00 59.31 93 ILE A CA 1
ATOM 718 C C . ILE A 1 93 ? 28.135 3.929 -7.724 1.00 59.31 93 ILE A C 1
ATOM 720 O O . ILE A 1 93 ? 27.675 3.720 -6.601 1.00 59.31 93 ILE A O 1
ATOM 724 N N . ALA A 1 94 ? 27.675 3.299 -8.809 1.00 50.72 94 ALA A N 1
ATOM 725 C CA . ALA A 1 94 ? 26.564 2.349 -8.799 1.00 50.72 94 ALA A CA 1
ATOM 726 C C . ALA A 1 94 ? 26.834 1.111 -7.923 1.00 50.72 94 ALA A C 1
ATOM 728 O O . ALA A 1 94 ? 25.893 0.546 -7.374 1.00 50.72 94 ALA A O 1
ATOM 729 N N . VAL A 1 95 ? 28.100 0.713 -7.744 1.00 55.88 95 VAL A N 1
ATOM 730 C CA . VAL A 1 95 ? 28.497 -0.409 -6.872 1.00 55.88 95 VAL A CA 1
ATOM 731 C C . VAL A 1 95 ? 28.885 0.055 -5.460 1.00 55.88 95 VAL A C 1
ATOM 733 O O . VAL A 1 95 ? 28.528 -0.587 -4.472 1.00 55.88 95 VAL A O 1
ATOM 736 N N . ALA A 1 96 ? 29.588 1.181 -5.324 1.00 52.78 96 ALA A N 1
ATOM 737 C CA . ALA A 1 96 ? 30.103 1.668 -4.045 1.00 52.78 96 ALA A CA 1
ATOM 738 C C . ALA A 1 96 ? 29.014 2.283 -3.156 1.00 52.78 96 ALA A C 1
ATOM 740 O O . ALA A 1 96 ? 29.059 2.106 -1.938 1.00 52.78 96 ALA A O 1
ATOM 741 N N . VAL A 1 97 ? 28.019 2.967 -3.731 1.00 48.50 97 VAL A N 1
ATOM 742 C CA . VAL A 1 97 ? 26.929 3.586 -2.959 1.00 48.50 97 VAL A CA 1
ATOM 743 C C . VAL A 1 97 ? 26.077 2.531 -2.235 1.00 48.50 97 VAL A C 1
ATOM 745 O O . VAL A 1 97 ? 25.913 2.665 -1.019 1.00 48.50 97 VAL A O 1
ATOM 748 N N . PRO A 1 98 ? 25.628 1.429 -2.874 1.00 44.88 98 PRO A N 1
ATOM 749 C CA . PRO A 1 98 ? 24.964 0.333 -2.166 1.00 44.88 98 PRO A CA 1
ATOM 750 C C . PRO A 1 98 ? 25.817 -0.266 -1.038 1.00 44.88 98 PRO A C 1
ATOM 752 O O . PRO A 1 98 ? 25.314 -0.500 0.058 1.00 44.88 98 PRO A O 1
ATOM 755 N N . LEU A 1 99 ? 27.125 -0.456 -1.256 1.00 45.59 99 LEU A N 1
ATOM 756 C CA . LEU A 1 99 ? 28.038 -1.029 -0.256 1.00 45.59 99 LEU A CA 1
ATOM 757 C C . LEU A 1 99 ? 28.260 -0.116 0.961 1.00 45.59 99 LEU A C 1
ATOM 759 O O . LEU A 1 99 ? 28.371 -0.598 2.092 1.00 45.59 99 LEU A O 1
ATOM 763 N N . VAL A 1 100 ? 28.300 1.202 0.754 1.00 48.66 100 VAL A N 1
ATOM 764 C CA . VAL A 1 100 ? 28.388 2.190 1.839 1.00 48.66 100 VAL A CA 1
ATOM 765 C C . VAL A 1 100 ? 27.075 2.241 2.625 1.00 48.66 100 VAL A C 1
ATOM 767 O O . VAL A 1 100 ? 27.106 2.236 3.856 1.00 48.66 100 VAL A O 1
ATOM 770 N N . LEU A 1 101 ? 25.923 2.189 1.950 1.00 44.97 101 LEU A N 1
ATOM 771 C CA . LEU A 1 101 ? 24.606 2.152 2.598 1.00 44.97 101 LEU A CA 1
ATOM 772 C C . LEU A 1 101 ? 24.388 0.864 3.417 1.00 44.97 101 LEU A C 1
ATOM 774 O O . LEU A 1 101 ? 23.830 0.928 4.513 1.00 44.97 101 LEU A O 1
ATOM 778 N N . ILE A 1 102 ? 24.932 -0.278 2.975 1.00 45.56 102 ILE A N 1
ATOM 779 C CA . ILE A 1 102 ? 24.947 -1.538 3.746 1.00 45.56 102 ILE A CA 1
ATOM 780 C C . ILE A 1 102 ? 25.743 -1.393 5.060 1.00 45.56 102 ILE A C 1
ATOM 782 O O . ILE A 1 102 ? 25.350 -1.956 6.083 1.00 45.56 102 ILE A O 1
ATOM 786 N N . LYS A 1 103 ? 26.823 -0.595 5.089 1.00 43.62 103 LYS A N 1
ATOM 787 C CA . LYS A 1 103 ? 27.620 -0.345 6.311 1.00 43.62 103 LYS A CA 1
ATOM 788 C C . LYS A 1 103 ? 26.926 0.561 7.336 1.00 43.62 103 LYS A C 1
ATOM 790 O O . LYS A 1 103 ? 27.203 0.422 8.528 1.00 43.62 103 LYS A O 1
ATOM 795 N N . PHE A 1 104 ? 26.018 1.440 6.908 1.00 44.41 104 PHE A N 1
ATOM 796 C CA . PHE A 1 104 ? 25.205 2.281 7.802 1.00 44.41 104 PHE A CA 1
ATOM 797 C C . PHE A 1 104 ? 23.881 1.619 8.230 1.00 44.41 104 PHE A C 1
ATOM 799 O O . PHE A 1 104 ? 23.195 2.123 9.116 1.00 44.41 104 PHE A O 1
ATOM 806 N N . GLY A 1 105 ? 23.555 0.449 7.673 1.00 37.22 105 GLY A N 1
ATOM 807 C CA . GLY A 1 105 ? 22.344 -0.326 7.946 1.00 37.22 105 GLY A CA 1
ATOM 808 C C . GLY A 1 105 ? 22.367 -1.181 9.217 1.00 37.22 105 GLY A C 1
ATOM 809 O O . GLY A 1 105 ? 21.726 -2.229 9.238 1.00 37.22 105 GLY A O 1
ATOM 810 N N . LYS A 1 106 ? 23.076 -0.785 10.283 1.00 32.53 106 LYS A N 1
ATOM 811 C CA . LYS A 1 106 ? 22.801 -1.363 11.609 1.00 32.53 106 LYS A CA 1
ATOM 812 C C . LYS A 1 106 ? 21.704 -0.525 12.266 1.00 32.53 106 LYS A C 1
ATOM 814 O O . LYS A 1 106 ? 22.018 0.561 12.759 1.00 32.53 106 LYS A O 1
ATOM 819 N N . PRO A 1 107 ? 20.433 -0.976 12.272 1.00 41.34 107 PRO A N 1
ATOM 820 C CA . PRO A 1 107 ? 19.395 -0.259 12.990 1.00 41.34 107 PRO A CA 1
ATOM 821 C C . PRO A 1 107 ? 19.807 -0.169 14.460 1.00 41.34 107 PRO A C 1
ATOM 823 O O . PRO A 1 107 ? 20.152 -1.178 15.083 1.00 41.34 107 PRO A O 1
ATOM 826 N N . LYS A 1 108 ? 19.768 1.043 15.028 1.00 33.75 108 LYS A N 1
ATOM 827 C CA . LYS A 1 108 ? 19.657 1.166 16.484 1.00 33.75 108 LYS A CA 1
ATOM 828 C C . LYS A 1 108 ? 18.433 0.337 16.881 1.00 33.75 108 LYS A C 1
ATOM 830 O O . LYS A 1 108 ? 17.412 0.466 16.200 1.00 33.75 108 LYS A O 1
ATOM 835 N N . PRO A 1 109 ? 18.524 -0.529 17.905 1.00 32.47 109 PRO A N 1
ATOM 836 C CA . PRO A 1 109 ? 17.374 -1.301 18.340 1.00 32.47 109 PRO A CA 1
ATOM 837 C C . PRO A 1 109 ? 16.220 -0.328 18.551 1.00 32.47 109 PRO A C 1
ATOM 839 O O . PRO A 1 109 ? 16.379 0.681 19.245 1.00 32.47 109 PRO A O 1
ATOM 842 N N . ALA A 1 110 ? 15.105 -0.603 17.870 1.00 39.09 110 ALA A N 1
ATOM 843 C CA . ALA A 1 110 ? 13.870 0.124 18.067 1.00 39.09 110 ALA A CA 1
ATOM 844 C C . ALA A 1 110 ? 13.645 0.215 19.572 1.00 39.09 110 ALA A C 1
ATOM 846 O O . ALA A 1 110 ? 13.763 -0.798 20.269 1.00 39.09 110 ALA A O 1
ATOM 847 N N . ILE A 1 111 ? 13.396 1.432 20.057 1.00 33.88 111 ILE A N 1
ATOM 848 C CA . ILE A 1 111 ? 12.977 1.672 21.431 1.00 33.88 111 ILE A CA 1
ATOM 849 C C . ILE A 1 111 ? 11.872 0.658 21.683 1.00 33.88 111 ILE A C 1
ATOM 851 O O . ILE A 1 111 ? 10.805 0.724 21.070 1.00 33.88 111 ILE A O 1
ATOM 855 N N . ALA A 1 112 ? 12.163 -0.339 22.517 1.00 31.61 112 ALA A N 1
ATOM 856 C CA . ALA A 1 112 ? 11.128 -1.171 23.068 1.00 31.61 112 ALA A CA 1
ATOM 857 C C . ALA A 1 112 ? 10.235 -0.176 23.795 1.00 31.61 112 ALA A C 1
ATOM 859 O O . ALA A 1 112 ? 10.615 0.338 24.846 1.00 31.61 112 ALA A O 1
ATOM 860 N N . VAL A 1 113 ? 9.093 0.166 23.197 1.00 36.19 113 VAL A N 1
ATOM 861 C CA . VAL A 1 113 ? 8.017 0.824 23.918 1.00 36.19 113 VAL A CA 1
ATOM 862 C C . VAL A 1 113 ? 7.566 -0.226 24.918 1.00 36.19 113 VAL A C 1
ATOM 864 O O . VAL A 1 113 ? 6.658 -1.022 24.679 1.00 36.19 113 VAL A O 1
ATOM 867 N N . SER A 1 114 ? 8.289 -0.299 26.033 1.00 32.72 114 SER A N 1
ATOM 868 C CA . SER A 1 114 ? 7.752 -0.833 27.255 1.00 32.72 114 SER A CA 1
ATOM 869 C C . SER A 1 114 ? 6.502 -0.003 27.469 1.00 32.72 114 SER A C 1
ATOM 871 O O . SER A 1 114 ? 6.593 1.217 27.614 1.00 32.72 114 SER A O 1
ATOM 873 N N . LEU A 1 115 ? 5.341 -0.645 27.400 1.00 41.59 115 LEU A N 1
ATOM 874 C CA . LEU A 1 115 ? 4.091 -0.061 27.854 1.00 41.59 115 LEU A CA 1
ATOM 875 C C . LEU A 1 115 ? 4.259 0.160 29.357 1.00 41.59 115 LEU A C 1
ATOM 877 O O . LEU A 1 115 ? 3.858 -0.668 30.175 1.00 41.59 115 LEU A O 1
ATOM 881 N N . GLN A 1 116 ? 4.971 1.225 29.715 1.00 35.22 116 GLN A N 1
ATOM 882 C CA . GLN A 1 116 ? 5.179 1.611 31.085 1.00 35.22 116 GLN A CA 1
ATOM 883 C C . GLN A 1 116 ? 3.813 2.076 31.554 1.00 35.22 116 GLN A C 1
ATOM 885 O O . GLN A 1 116 ? 3.191 2.972 30.984 1.00 35.22 116 GLN A O 1
ATOM 890 N N . LYS A 1 117 ? 3.291 1.325 32.515 1.00 36.56 117 LYS A N 1
ATOM 891 C CA . LYS A 1 117 ? 1.970 1.508 33.088 1.00 36.56 117 LYS A CA 1
ATOM 892 C C . LYS A 1 117 ? 1.953 2.884 33.750 1.00 36.56 117 LYS A C 1
ATOM 894 O O . LYS A 1 117 ? 2.461 3.021 34.856 1.00 36.56 117 LYS A O 1
ATOM 899 N N . ASP A 1 118 ? 1.425 3.884 33.053 1.00 38.31 118 ASP A N 1
ATOM 900 C CA . ASP A 1 118 ? 1.219 5.218 33.610 1.00 38.31 118 ASP A CA 1
ATOM 901 C C . ASP A 1 118 ? 0.235 5.112 34.792 1.00 38.31 118 ASP A C 1
ATOM 903 O O . ASP A 1 118 ? -0.909 4.673 34.597 1.00 38.31 118 ASP A O 1
ATOM 907 N N . PRO A 1 119 ? 0.662 5.446 36.022 1.00 40.44 119 PRO A N 1
ATOM 908 C CA . PRO A 1 119 ? -0.181 5.346 37.202 1.00 40.44 119 PRO A CA 1
ATOM 909 C C . PRO A 1 119 ? -1.299 6.404 37.266 1.00 40.44 119 PRO A C 1
ATOM 911 O O . PRO A 1 119 ? -2.168 6.259 38.124 1.00 40.44 119 PRO A O 1
ATOM 914 N N . ASN A 1 120 ? -1.339 7.403 36.369 1.00 36.47 120 ASN A N 1
ATOM 915 C CA . ASN A 1 120 ? -2.234 8.565 36.483 1.00 36.47 120 ASN A CA 1
ATOM 916 C C . ASN A 1 120 ? -3.279 8.750 35.365 1.00 36.47 120 ASN A C 1
ATOM 918 O O . ASN A 1 120 ? -3.903 9.804 35.266 1.00 36.47 120 ASN A O 1
ATOM 922 N N . SER A 1 121 ? -3.554 7.727 34.556 1.00 40.00 121 SER A N 1
ATOM 923 C CA . SER A 1 121 ? -4.619 7.811 33.546 1.00 40.00 121 SER A CA 1
ATOM 924 C C . SER A 1 121 ? -6.018 7.673 34.169 1.00 40.00 121 SER A C 1
ATOM 926 O O . SER A 1 121 ? -6.370 6.631 34.727 1.00 40.00 121 SER A O 1
ATOM 928 N N . THR A 1 122 ? -6.814 8.736 34.060 1.00 36.28 122 THR A N 1
ATOM 929 C CA . THR A 1 122 ? -8.133 8.920 34.691 1.00 36.28 122 THR A CA 1
ATOM 930 C C . THR A 1 122 ? -9.323 8.292 33.956 1.00 36.28 122 THR A C 1
ATOM 932 O O . THR A 1 122 ? -10.426 8.312 34.492 1.00 36.28 122 THR A O 1
ATOM 935 N N . THR A 1 123 ? -9.139 7.623 32.819 1.00 40.69 123 THR A N 1
ATOM 936 C CA . THR A 1 123 ? -10.173 6.785 32.182 1.00 40.69 123 THR A CA 1
ATOM 937 C C . THR A 1 123 ? -9.844 5.306 32.389 1.00 40.69 123 THR A C 1
ATOM 939 O O . THR A 1 123 ? -9.243 4.630 31.557 1.00 40.69 123 THR A O 1
ATOM 942 N N . LYS A 1 124 ? -10.191 4.774 33.568 1.00 45.12 124 LYS A N 1
ATOM 943 C CA . LYS A 1 124 ? -10.092 3.335 33.863 1.00 45.12 124 LYS A CA 1
ATOM 944 C C . LYS A 1 124 ? -11.315 2.603 33.310 1.00 45.12 124 LYS A C 1
ATOM 946 O O . LYS A 1 124 ? -12.163 2.155 34.079 1.00 45.12 124 LYS A O 1
ATOM 951 N N . THR A 1 125 ? -11.389 2.407 31.997 1.00 56.50 125 THR A N 1
ATOM 952 C CA . THR A 1 125 ? -12.226 1.334 31.445 1.00 56.50 125 THR A CA 1
ATOM 953 C C . THR A 1 125 ? -11.661 0.021 31.991 1.00 56.50 125 THR A C 1
ATOM 955 O O . THR A 1 125 ? -10.550 -0.396 31.653 1.00 56.50 125 THR A O 1
ATOM 958 N N . LYS A 1 126 ? -12.360 -0.600 32.948 1.00 62.00 126 LYS A N 1
ATOM 959 C CA . LYS A 1 126 ? -11.931 -1.872 33.540 1.00 62.00 126 LYS A CA 1
ATOM 960 C C . LYS A 1 126 ? -11.897 -2.900 32.405 1.00 62.00 126 LYS A C 1
ATOM 962 O O . LYS A 1 126 ? -12.923 -3.152 31.783 1.00 62.00 126 LYS A O 1
ATOM 967 N N . ARG A 1 127 ? -10.715 -3.449 32.106 1.00 79.62 127 ARG A N 1
ATOM 968 C CA . ARG A 1 127 ? -10.541 -4.466 31.060 1.00 79.62 127 ARG A CA 1
ATOM 969 C C . ARG A 1 127 ? -11.225 -5.750 31.506 1.00 79.62 127 ARG A C 1
ATOM 971 O O . ARG A 1 127 ? -10.639 -6.543 32.238 1.00 79.62 127 ARG A O 1
ATOM 978 N N . ASP A 1 128 ? -12.471 -5.907 31.097 1.00 84.25 128 ASP A N 1
ATOM 979 C CA . ASP A 1 128 ? -13.274 -7.091 31.346 1.00 84.25 128 ASP A CA 1
ATOM 980 C C . ASP A 1 128 ? -13.765 -7.646 30.004 1.00 84.25 128 ASP A C 1
ATOM 982 O O . ASP A 1 128 ? -14.785 -7.201 29.485 1.00 84.25 128 ASP A O 1
ATOM 986 N N . PRO A 1 129 ? -13.066 -8.636 29.422 1.00 80.62 129 PRO A N 1
ATOM 987 C CA . PRO A 1 129 ? -13.472 -9.252 28.161 1.00 80.62 129 PRO A CA 1
ATOM 988 C C . PRO A 1 129 ? -14.885 -9.860 28.178 1.00 80.62 129 PRO A C 1
ATOM 990 O O . PRO A 1 129 ? -15.442 -10.119 27.110 1.00 80.62 129 PRO A O 1
ATOM 993 N N . THR A 1 130 ? -15.453 -10.109 29.363 1.00 86.75 130 THR A N 1
ATOM 994 C CA . THR A 1 130 ? -16.792 -10.689 29.536 1.00 86.75 130 THR A CA 1
ATOM 995 C C . THR A 1 130 ? -17.901 -9.641 29.602 1.00 86.75 130 THR A C 1
ATOM 997 O O . THR A 1 130 ? -19.073 -9.990 29.445 1.00 86.75 130 THR A O 1
ATOM 1000 N N . ARG A 1 131 ? -17.551 -8.355 29.760 1.00 95.12 131 ARG A N 1
ATOM 1001 C CA . ARG A 1 131 ? -18.503 -7.243 29.700 1.00 95.12 131 ARG A CA 1
ATOM 1002 C C . ARG A 1 131 ? -19.241 -7.277 28.367 1.00 95.12 131 ARG A C 1
ATOM 1004 O O . ARG A 1 131 ? -18.618 -7.307 27.310 1.00 95.12 131 ARG A O 1
ATOM 1011 N N . LYS A 1 132 ? -20.570 -7.239 28.413 1.00 96.62 132 LYS A N 1
ATOM 1012 C CA . LYS A 1 132 ? -21.410 -7.077 27.223 1.00 96.62 132 LYS A CA 1
ATOM 1013 C C . LYS A 1 132 ? -21.499 -5.592 26.886 1.00 96.62 132 LYS A C 1
ATOM 1015 O O . LYS A 1 132 ? -21.875 -4.809 27.751 1.00 96.62 132 LYS A O 1
ATOM 1020 N N . ILE A 1 133 ? -21.136 -5.229 25.663 1.00 97.25 133 ILE A N 1
ATOM 1021 C CA . ILE A 1 133 ? -21.173 -3.854 25.149 1.00 97.25 133 ILE A CA 1
ATOM 1022 C C . ILE A 1 133 ? -22.162 -3.826 23.992 1.00 97.25 133 ILE A C 1
ATOM 1024 O O . ILE A 1 133 ? -22.054 -4.643 23.078 1.00 97.25 133 ILE A O 1
ATOM 1028 N N . SER A 1 134 ? -23.140 -2.925 24.037 1.00 97.38 134 SER A N 1
ATOM 1029 C CA . SER A 1 134 ? -24.161 -2.838 22.982 1.00 97.38 134 SER A CA 1
ATOM 1030 C C . SER A 1 134 ? -23.641 -2.114 21.737 1.00 97.38 134 SER A C 1
ATOM 1032 O O . SER A 1 134 ? -22.729 -1.289 21.816 1.00 97.38 134 SER A O 1
ATOM 1034 N N . TRP A 1 135 ? -24.263 -2.354 20.579 1.00 96.06 135 TRP A N 1
ATOM 1035 C CA . TRP A 1 135 ? -23.956 -1.596 19.359 1.00 96.06 135 TRP A CA 1
ATOM 1036 C C . TRP A 1 135 ? -24.176 -0.084 19.512 1.00 96.06 135 TRP A C 1
ATOM 1038 O O . TRP A 1 135 ? -23.455 0.715 18.918 1.00 96.06 135 TRP A O 1
ATOM 1048 N N . LYS A 1 136 ? -25.176 0.316 20.308 1.00 96.62 136 LYS A N 1
ATOM 1049 C CA . LYS A 1 136 ? -25.466 1.727 20.583 1.00 96.62 136 LYS A CA 1
ATOM 1050 C C . LYS A 1 136 ? -24.344 2.371 21.395 1.00 96.62 136 LYS A C 1
ATOM 1052 O O . LYS A 1 136 ? -23.881 3.434 21.019 1.00 96.62 136 LYS A O 1
ATOM 1057 N N . GLU A 1 137 ? -23.903 1.697 22.451 1.00 97.12 137 GLU A N 1
ATOM 1058 C CA . GLU A 1 137 ? -22.803 2.146 23.309 1.00 97.12 137 GLU A CA 1
ATOM 1059 C C . GLU A 1 137 ? -21.499 2.267 22.519 1.00 97.12 137 GLU A C 1
ATOM 1061 O O . GLU A 1 137 ? -20.855 3.304 22.572 1.00 97.12 137 GLU A O 1
ATOM 1066 N N . LEU A 1 138 ? -21.149 1.265 21.698 1.00 97.06 138 LEU A N 1
ATOM 1067 C CA . LEU A 1 138 ? -19.962 1.331 20.838 1.00 97.06 138 LEU A CA 1
ATOM 1068 C C . LEU A 1 138 ? -19.914 2.632 20.018 1.00 97.06 138 LEU A C 1
ATOM 1070 O O . LEU A 1 138 ? -18.864 3.261 19.939 1.00 97.06 138 LEU A O 1
ATOM 1074 N N . LYS A 1 139 ? -21.047 3.047 19.438 1.00 96.62 139 LYS A N 1
ATOM 1075 C CA . LYS A 1 139 ? -21.157 4.248 18.595 1.00 96.62 139 LYS A CA 1
ATOM 1076 C C . LYS A 1 139 ? -20.940 5.571 19.331 1.00 96.62 139 LYS A C 1
ATOM 1078 O O . LYS A 1 139 ? -20.806 6.589 18.662 1.00 96.62 139 LYS A O 1
ATOM 1083 N N . GLU A 1 140 ? -20.942 5.580 20.660 1.00 96.88 140 GLU A N 1
ATOM 1084 C CA . GLU A 1 140 ? -20.711 6.790 21.459 1.00 96.88 140 GLU A CA 1
ATOM 1085 C C . GLU A 1 140 ? -19.205 7.090 21.616 1.00 96.88 140 GLU A C 1
ATOM 1087 O O . GLU A 1 140 ? -18.825 8.235 21.850 1.00 96.88 140 GLU A O 1
ATOM 1092 N N . HIS A 1 141 ? -18.340 6.093 21.404 1.00 96.06 141 HIS A N 1
ATOM 1093 C CA . HIS A 1 141 ? -16.891 6.177 21.612 1.00 96.06 141 HIS A CA 1
ATOM 1094 C C . HIS A 1 141 ? -16.136 6.475 20.302 1.00 96.06 141 HIS A C 1
ATOM 1096 O O . HIS A 1 141 ? -15.464 5.603 19.736 1.00 96.06 141 HIS A O 1
ATOM 1102 N N . THR A 1 142 ? -16.279 7.708 19.797 1.00 95.44 142 THR A N 1
ATOM 1103 C CA . THR A 1 142 ? -15.742 8.151 18.491 1.00 95.44 142 THR A CA 1
ATOM 1104 C C . THR A 1 142 ? -14.676 9.251 18.562 1.00 95.44 142 THR A C 1
ATOM 1106 O O . THR A 1 142 ? -14.321 9.814 17.530 1.00 95.44 142 THR A O 1
ATOM 1109 N N . THR A 1 143 ? -14.195 9.623 19.749 1.00 92.88 143 THR A N 1
ATOM 1110 C CA . THR A 1 143 ? -13.288 10.779 19.924 1.00 92.88 143 THR A CA 1
ATOM 1111 C C . THR A 1 143 ? -11.839 10.339 20.123 1.00 92.88 143 THR A C 1
ATOM 1113 O O . THR A 1 143 ? -11.590 9.191 20.467 1.00 92.88 143 THR A O 1
ATOM 1116 N N . GLU A 1 144 ? -10.863 11.232 19.932 1.00 88.38 144 GLU A N 1
ATOM 1117 C CA . GLU A 1 144 ? -9.431 10.885 20.015 1.00 88.38 144 GLU A CA 1
ATOM 1118 C C . GLU A 1 144 ? -9.036 10.231 21.354 1.00 88.38 144 GLU A C 1
ATOM 1120 O O . GLU A 1 144 ? -8.307 9.237 21.378 1.00 88.38 144 GLU A O 1
ATOM 1125 N N . ASP A 1 145 ? -9.540 10.761 22.470 1.00 91.62 145 ASP A N 1
ATOM 1126 C CA . ASP A 1 145 ? -9.236 10.247 23.809 1.00 91.62 145 ASP A CA 1
ATOM 1127 C C . ASP A 1 145 ? -10.230 9.165 24.281 1.00 91.62 145 ASP A C 1
ATOM 1129 O O . ASP A 1 145 ? -9.994 8.502 25.296 1.00 91.62 145 ASP A O 1
ATOM 1133 N N . ASP A 1 146 ? -11.300 8.926 23.518 1.00 94.31 146 ASP A N 1
ATOM 1134 C CA . ASP A 1 146 ? -12.322 7.912 23.776 1.00 94.31 146 ASP A CA 1
ATOM 1135 C C . ASP A 1 146 ? -12.796 7.263 22.464 1.00 94.31 146 ASP A C 1
ATOM 1137 O O . ASP A 1 146 ? -13.829 7.627 21.893 1.00 94.31 146 ASP A O 1
ATOM 1141 N N . SER A 1 147 ? -11.974 6.334 21.968 1.00 95.38 147 SER A N 1
ATOM 1142 C CA . SER A 1 147 ? -12.100 5.684 20.664 1.00 95.38 147 SER A CA 1
ATOM 1143 C C . SER A 1 147 ? -12.137 4.171 20.826 1.00 95.38 147 SER A C 1
ATOM 1145 O O . SER A 1 147 ? -11.148 3.547 21.238 1.00 95.38 147 SER A O 1
ATOM 1147 N N . TRP A 1 148 ? -13.284 3.563 20.522 1.00 97.56 148 TRP A N 1
ATOM 1148 C CA . TRP A 1 148 ? -13.453 2.110 20.574 1.00 97.56 148 TRP A CA 1
ATOM 1149 C C . TRP A 1 148 ? -13.722 1.543 19.190 1.00 97.56 148 TRP A C 1
ATOM 1151 O O . TRP A 1 148 ? -14.401 2.159 18.376 1.00 97.56 148 TRP A O 1
ATOM 1161 N N . ILE A 1 149 ? -13.251 0.326 18.939 1.00 97.38 149 ILE A N 1
ATOM 1162 C CA . ILE A 1 149 ? -13.558 -0.413 17.710 1.00 97.38 149 ILE A CA 1
ATOM 1163 C C . ILE A 1 149 ? -14.041 -1.816 18.041 1.00 97.38 149 ILE A C 1
ATOM 1165 O O . ILE A 1 149 ? -13.607 -2.430 19.020 1.00 97.38 149 ILE A O 1
ATOM 1169 N N . ALA A 1 150 ? -14.915 -2.356 17.199 1.00 97.19 150 ALA A N 1
ATOM 1170 C CA . ALA A 1 150 ? -15.291 -3.757 17.260 1.00 97.19 150 ALA A CA 1
ATOM 1171 C C . ALA A 1 150 ? -14.527 -4.584 16.223 1.00 97.19 150 ALA A C 1
ATOM 1173 O O . ALA A 1 150 ? -14.532 -4.251 15.041 1.00 97.19 150 ALA A O 1
ATOM 1174 N N . LEU A 1 151 ? -13.933 -5.698 16.659 1.00 96.00 151 LEU A N 1
ATOM 1175 C CA . LEU A 1 151 ? -13.294 -6.696 15.798 1.00 96.00 151 LEU A CA 1
ATOM 1176 C C . LEU A 1 151 ? -13.783 -8.093 16.198 1.00 96.00 151 LEU A C 1
ATOM 1178 O O . LEU A 1 151 ? -13.695 -8.480 17.362 1.00 96.00 151 LEU A O 1
ATOM 1182 N N . HIS A 1 152 ? -14.303 -8.861 15.244 1.00 92.94 152 HIS A N 1
ATOM 1183 C CA . HIS A 1 152 ? -14.745 -10.251 15.417 1.00 92.94 152 HIS A CA 1
ATOM 1184 C C . HIS A 1 152 ? -15.659 -10.476 16.637 1.00 92.94 152 HIS A C 1
ATOM 1186 O O . HIS A 1 152 ? -15.499 -11.443 17.381 1.00 92.94 152 HIS A O 1
ATOM 1192 N N . GLY A 1 153 ? -16.601 -9.556 16.867 1.00 93.56 153 GLY A N 1
ATOM 1193 C CA . GLY A 1 153 ? -17.552 -9.633 17.983 1.00 93.56 153 GLY A CA 1
ATOM 1194 C C . GLY A 1 153 ? -16.980 -9.234 19.347 1.00 93.56 153 GLY A C 1
ATOM 1195 O O . GLY A 1 153 ? -17.658 -9.385 20.358 1.00 93.56 153 GLY A O 1
ATOM 1196 N N . LYS A 1 154 ? -15.756 -8.708 19.409 1.00 96.50 154 LYS A N 1
ATOM 1197 C CA . LYS A 1 154 ? -15.153 -8.138 20.620 1.00 96.50 154 LYS A CA 1
ATOM 1198 C C . LYS A 1 154 ? -14.941 -6.644 20.456 1.00 96.50 154 LYS A C 1
ATOM 1200 O O . LYS A 1 154 ? -14.769 -6.173 19.336 1.00 96.50 154 LYS A O 1
ATOM 1205 N N . VAL A 1 155 ? -14.940 -5.918 21.567 1.00 97.75 155 VAL A N 1
ATOM 1206 C CA . VAL A 1 155 ? -14.729 -4.467 21.594 1.00 97.75 155 VAL A CA 1
ATOM 1207 C C . VAL A 1 155 ? -13.370 -4.156 22.206 1.00 97.75 155 VAL A C 1
ATOM 1209 O O . VAL A 1 155 ? -12.983 -4.740 23.226 1.00 97.75 155 VAL A O 1
ATOM 1212 N N . TYR A 1 156 ? -12.656 -3.237 21.566 1.00 97.06 156 TYR A N 1
ATOM 1213 C CA . TYR A 1 156 ? -11.293 -2.852 21.889 1.00 97.06 156 TYR A CA 1
ATOM 1214 C C . TYR A 1 156 ? -11.207 -1.345 22.097 1.00 97.06 156 TYR A C 1
ATOM 1216 O O . TYR A 1 156 ? -11.677 -0.580 21.259 1.00 97.06 156 TYR A O 1
ATOM 1224 N N . ASP A 1 157 ? -10.572 -0.943 23.192 1.00 96.75 157 ASP A N 1
ATOM 1225 C CA . ASP A 1 157 ? -10.226 0.450 23.474 1.00 96.75 157 ASP A CA 1
ATOM 1226 C C . ASP A 1 157 ? -8.893 0.770 22.789 1.00 96.75 157 ASP A C 1
ATOM 1228 O O . ASP A 1 157 ? -7.857 0.163 23.100 1.00 96.75 157 ASP A O 1
ATOM 1232 N N . ILE A 1 158 ? -8.933 1.692 21.827 1.00 95.56 158 ILE A N 1
ATOM 1233 C CA . ILE A 1 158 ? -7.778 2.082 21.020 1.00 95.56 158 ILE A CA 1
ATOM 1234 C C . ILE A 1 158 ? -7.309 3.513 21.291 1.00 95.56 158 ILE A C 1
ATOM 1236 O O . ILE A 1 158 ? -6.312 3.901 20.687 1.00 95.56 158 ILE A O 1
ATOM 1240 N N . SER A 1 159 ? -7.916 4.270 22.217 1.00 94.00 159 SER A N 1
ATOM 1241 C CA . SER A 1 159 ? -7.643 5.710 22.413 1.00 94.00 159 SER A CA 1
ATOM 1242 C C . SER A 1 159 ? -6.150 6.035 22.519 1.00 94.00 159 SER A C 1
ATOM 1244 O O . SER A 1 159 ? -5.624 6.951 21.891 1.00 94.00 159 SER A O 1
ATOM 1246 N N . LYS A 1 160 ? -5.409 5.228 23.287 1.00 92.75 160 LYS A N 1
ATOM 1247 C CA . LYS A 1 160 ? -3.955 5.408 23.450 1.00 92.75 160 LYS A CA 1
ATOM 1248 C C . LYS A 1 160 ? -3.144 4.831 22.297 1.00 92.75 160 LYS A C 1
ATOM 1250 O O . LYS A 1 160 ? -2.055 5.316 22.008 1.00 92.75 160 LYS A O 1
ATOM 1255 N N . PHE A 1 161 ? -3.627 3.747 21.699 1.00 92.44 161 PHE A N 1
ATOM 1256 C CA . PHE A 1 161 ? -2.888 3.016 20.676 1.00 92.44 161 PHE A CA 1
ATOM 1257 C C . PHE A 1 161 ? -2.978 3.690 19.307 1.00 92.44 161 PHE A C 1
ATOM 1259 O O . PHE A 1 161 ? -2.011 3.627 18.555 1.00 92.44 161 PHE A O 1
ATOM 1266 N N . ALA A 1 162 ? -4.084 4.378 19.015 1.00 91.00 162 ALA A N 1
ATOM 1267 C CA . ALA A 1 162 ? -4.293 5.101 17.766 1.00 91.00 162 ALA A CA 1
ATOM 1268 C C . ALA A 1 162 ? -3.146 6.083 17.466 1.00 91.00 162 ALA A C 1
ATOM 1270 O O . ALA A 1 162 ? -2.642 6.116 16.348 1.00 91.00 162 ALA A O 1
ATOM 1271 N N . LYS A 1 163 ? -2.641 6.773 18.499 1.00 88.38 163 LYS A N 1
ATOM 1272 C CA . LYS A 1 163 ? -1.540 7.755 18.417 1.00 88.38 163 LYS A CA 1
ATOM 1273 C C . LYS A 1 163 ? -0.190 7.156 18.000 1.00 88.38 163 LYS A C 1
ATOM 1275 O O . LYS A 1 163 ? 0.699 7.874 17.567 1.00 88.38 163 LYS A O 1
ATOM 1280 N N . VAL A 1 164 ? -0.016 5.845 18.159 1.00 85.25 164 VAL A N 1
ATOM 1281 C CA . VAL A 1 164 ? 1.233 5.121 17.851 1.00 85.25 164 VAL A CA 1
ATOM 1282 C C . VAL A 1 164 ? 1.000 3.969 16.872 1.00 85.2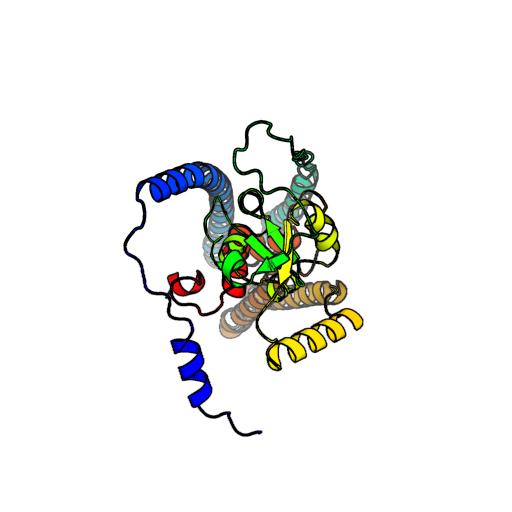5 164 VAL A C 1
ATOM 1284 O O . VAL A 1 164 ? 1.831 3.064 16.747 1.00 85.25 164 VAL A O 1
ATOM 1287 N N . HIS A 1 165 ? -0.155 3.959 16.208 1.00 87.38 165 HIS A N 1
ATOM 1288 C CA . HIS A 1 165 ? -0.534 2.894 15.299 1.00 87.38 165 HIS A CA 1
ATOM 1289 C C . HIS A 1 165 ? 0.380 2.902 14.057 1.00 87.38 165 HIS A C 1
ATOM 1291 O O . HIS A 1 165 ? 0.495 3.934 13.398 1.00 87.38 165 HIS A O 1
ATOM 1297 N N . PRO A 1 166 ? 1.015 1.770 13.680 1.00 81.56 166 PRO A N 1
ATOM 1298 C CA . PRO A 1 166 ? 1.945 1.738 12.545 1.00 81.56 166 PRO A CA 1
ATOM 1299 C C . PR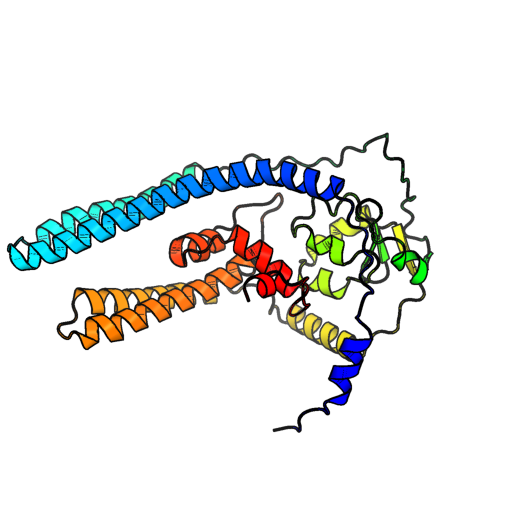O A 1 166 ? 1.333 2.074 11.180 1.00 81.56 166 PRO A C 1
ATOM 1301 O O . PRO A 1 166 ? 2.079 2.405 10.264 1.00 81.56 166 PRO A O 1
ATOM 1304 N N . GLY A 1 167 ? 0.012 1.947 11.028 1.00 76.31 167 GLY A N 1
ATOM 1305 C CA . GLY A 1 167 ? -0.717 2.373 9.828 1.00 76.31 167 GLY A CA 1
ATOM 1306 C C . GLY A 1 167 ? -1.144 3.845 9.857 1.00 76.31 167 GLY A C 1
ATOM 1307 O O . GLY A 1 167 ? -1.951 4.252 9.032 1.00 76.31 167 GLY A O 1
ATOM 1308 N N . GLY A 1 168 ? -0.669 4.624 10.834 1.00 79.75 168 GLY A N 1
ATOM 1309 C CA . GLY A 1 168 ? -1.051 6.019 11.024 1.00 79.75 168 GLY A CA 1
ATOM 1310 C C . GLY A 1 168 ? -2.486 6.189 11.527 1.00 79.75 168 GLY A C 1
ATOM 1311 O O . GLY A 1 168 ? -3.097 5.255 12.064 1.00 79.75 168 GLY A O 1
ATOM 1312 N N . GLY A 1 169 ? -3.020 7.396 11.324 1.00 82.00 169 GLY A N 1
ATOM 1313 C CA . GLY A 1 169 ? -4.327 7.837 11.825 1.00 82.00 169 GLY A CA 1
ATOM 1314 C C . GLY A 1 169 ? -5.543 7.118 11.234 1.00 82.00 169 GLY A C 1
ATOM 1315 O O . GLY A 1 169 ? -6.639 7.278 11.756 1.00 82.00 169 GLY A O 1
ATOM 1316 N N . VAL A 1 170 ? -5.365 6.267 10.215 1.00 83.75 170 VAL A N 1
ATOM 1317 C CA . VAL A 1 170 ? -6.457 5.519 9.559 1.00 83.75 170 VAL A CA 1
ATOM 1318 C C . VAL A 1 170 ? -7.307 4.704 10.537 1.00 83.75 170 VAL A C 1
ATOM 1320 O O . VAL A 1 170 ? -8.495 4.509 10.316 1.00 83.75 170 VAL A O 1
ATOM 1323 N N . ILE A 1 171 ? -6.717 4.234 11.640 1.00 89.75 171 ILE A N 1
ATOM 1324 C CA . ILE A 1 171 ? -7.435 3.471 12.667 1.00 89.75 171 ILE A CA 1
ATOM 1325 C C . ILE A 1 171 ? -8.519 4.312 13.361 1.00 89.75 171 ILE A C 1
ATOM 1327 O O . ILE A 1 171 ? -9.562 3.773 13.729 1.00 89.75 171 ILE A O 1
ATOM 1331 N N . SER A 1 172 ? -8.301 5.621 13.504 1.00 90.12 172 SER A N 1
ATOM 1332 C CA . SER A 1 172 ? -9.229 6.541 14.167 1.00 90.12 172 SER A CA 1
ATOM 1333 C C . SER A 1 172 ? -10.520 6.739 13.369 1.00 90.12 172 SER A C 1
ATOM 1335 O O . SER A 1 172 ? -11.574 6.925 13.967 1.00 90.12 172 SER A O 1
ATOM 1337 N N . GLU A 1 173 ? -10.477 6.588 12.042 1.00 87.00 173 GLU A N 1
ATOM 1338 C CA . GLU A 1 173 ? -11.659 6.658 11.161 1.00 87.00 173 GLU A CA 1
ATOM 1339 C C . GLU A 1 173 ? -12.689 5.551 11.436 1.00 87.00 173 GLU A C 1
ATOM 1341 O O . GLU A 1 173 ? -13.861 5.634 11.054 1.00 87.00 173 GLU A O 1
ATOM 1346 N N . TYR A 1 174 ? -12.255 4.489 12.114 1.00 92.19 174 TYR A N 1
ATOM 1347 C CA . TYR A 1 174 ? -13.093 3.355 12.479 1.00 92.19 174 TYR A CA 1
ATOM 1348 C C . TYR A 1 174 ? -13.638 3.438 13.907 1.00 92.19 174 TYR A C 1
ATOM 1350 O O . TYR A 1 174 ? -14.319 2.508 14.346 1.00 92.19 174 TYR A O 1
ATOM 1358 N N . ALA A 1 175 ? -13.390 4.537 14.625 1.00 95.19 175 ALA A N 1
ATOM 1359 C CA . ALA A 1 175 ? -13.916 4.745 15.967 1.00 95.19 175 ALA A CA 1
ATOM 1360 C C . ALA A 1 175 ? -15.454 4.638 15.989 1.00 95.19 175 ALA A C 1
ATOM 1362 O O . ALA A 1 175 ? -16.158 5.167 15.127 1.00 95.19 175 ALA A O 1
ATOM 1363 N N . GLY A 1 176 ? -15.976 3.889 16.955 1.00 95.88 176 GLY A N 1
ATOM 1364 C CA . GLY A 1 176 ? -17.386 3.541 17.102 1.00 95.88 176 GLY A CA 1
ATOM 1365 C C . GLY A 1 176 ? -17.949 2.594 16.036 1.00 95.88 176 GLY A C 1
ATOM 1366 O O . GLY A 1 176 ? -19.171 2.462 15.919 1.00 95.88 176 GLY A O 1
ATOM 1367 N N . ARG A 1 177 ? -17.097 1.929 15.241 1.00 94.19 177 ARG A N 1
ATOM 1368 C CA . ARG A 1 177 ? -17.508 1.030 14.147 1.00 94.19 177 ARG A CA 1
ATOM 1369 C C . ARG A 1 177 ? -17.011 -0.401 14.351 1.00 94.19 177 ARG A C 1
ATOM 1371 O O . ARG A 1 177 ? -16.122 -0.689 15.153 1.00 94.19 177 ARG A O 1
ATOM 1378 N N . ASN A 1 178 ? -17.603 -1.322 13.591 1.00 93.94 178 ASN A N 1
ATOM 1379 C CA . ASN A 1 178 ? -17.046 -2.655 13.392 1.00 93.94 178 ASN A CA 1
ATOM 1380 C C . ASN A 1 178 ? -16.056 -2.601 12.230 1.00 93.94 178 ASN A C 1
ATOM 1382 O O . ASN A 1 178 ? -16.474 -2.357 11.105 1.00 93.94 178 ASN A O 1
ATOM 1386 N N . ALA A 1 179 ? -14.782 -2.837 12.528 1.00 93.88 179 ALA A N 1
ATOM 1387 C CA . ALA A 1 179 ? -13.672 -2.757 11.582 1.00 93.88 179 ALA A CA 1
ATOM 1388 C C . ALA A 1 179 ? -13.066 -4.139 11.284 1.00 93.88 179 ALA A C 1
ATOM 1390 O O . ALA A 1 179 ? -11.876 -4.266 11.001 1.00 93.88 179 ALA A O 1
ATOM 1391 N N . SER A 1 180 ? -13.849 -5.212 11.459 1.00 93.44 180 SER A N 1
ATOM 1392 C CA . SER A 1 180 ? -13.351 -6.589 11.322 1.00 93.44 180 SER A CA 1
ATOM 1393 C C . SER A 1 180 ? -12.802 -6.877 9.928 1.00 93.44 180 SER A C 1
ATOM 1395 O O . SER A 1 180 ? -11.851 -7.642 9.794 1.00 93.44 180 SER A O 1
ATOM 1397 N N . ASP A 1 181 ? -13.417 -6.321 8.887 1.00 91.00 181 ASP A N 1
ATOM 1398 C CA . ASP A 1 181 ? -13.034 -6.626 7.511 1.00 91.00 181 ASP A CA 1
ATOM 1399 C C . ASP A 1 181 ? -11.787 -5.854 7.102 1.00 91.00 181 ASP A C 1
ATOM 1401 O O . ASP A 1 181 ? -10.885 -6.434 6.498 1.00 91.00 181 ASP A O 1
ATOM 1405 N N . GLU A 1 182 ? -11.704 -4.599 7.522 1.00 89.75 182 GLU A N 1
ATOM 1406 C CA . GLU A 1 182 ? -10.586 -3.695 7.303 1.00 89.75 182 GLU A CA 1
ATOM 1407 C C . GLU A 1 182 ? -9.368 -4.134 8.110 1.00 89.75 182 GLU A C 1
ATOM 1409 O O . GLU A 1 182 ? -8.266 -4.223 7.570 1.00 89.75 182 GLU A O 1
ATOM 1414 N N . PHE A 1 183 ? -9.558 -4.529 9.373 1.00 92.62 183 PHE A N 1
ATOM 1415 C CA . PHE A 1 183 ? -8.487 -5.116 10.173 1.00 92.62 183 PHE A CA 1
ATOM 1416 C C . PHE A 1 183 ? -7.850 -6.297 9.442 1.00 92.62 183 PHE A C 1
ATOM 1418 O O . PHE A 1 183 ? -6.634 -6.359 9.308 1.00 92.62 183 PHE A O 1
ATOM 1425 N N . GLU A 1 184 ? -8.665 -7.199 8.913 1.00 90.56 184 GLU A N 1
ATOM 1426 C CA . GLU A 1 184 ? -8.195 -8.388 8.210 1.00 90.56 184 GLU A CA 1
ATOM 1427 C C . GLU A 1 184 ? -7.677 -8.124 6.788 1.00 90.56 184 GLU A C 1
ATOM 1429 O O . GLU A 1 184 ? -6.963 -8.961 6.241 1.00 90.56 184 GLU A O 1
ATOM 1434 N N . ALA A 1 185 ? -8.042 -6.998 6.171 1.00 86.56 185 ALA A N 1
ATOM 1435 C CA . ALA A 1 185 ? -7.495 -6.575 4.885 1.00 86.56 185 ALA A CA 1
ATOM 1436 C C . ALA A 1 185 ? -6.078 -6.001 5.035 1.00 86.56 185 ALA A C 1
ATOM 1438 O O . ALA A 1 185 ? -5.223 -6.254 4.192 1.00 86.56 185 ALA A O 1
ATOM 1439 N N . PHE A 1 186 ? -5.818 -5.268 6.123 1.00 85.62 186 PHE A N 1
ATOM 1440 C CA . PHE A 1 186 ? -4.558 -4.545 6.326 1.00 85.62 186 PHE A CA 1
ATOM 1441 C C . PHE A 1 186 ? -3.585 -5.217 7.309 1.00 85.62 186 PHE A C 1
ATOM 1443 O O . PHE A 1 186 ? -2.418 -4.827 7.381 1.00 85.62 186 PHE A O 1
ATOM 1450 N N . HIS A 1 187 ? -4.016 -6.229 8.072 1.00 87.50 187 HIS A N 1
ATOM 1451 C CA . HIS A 1 187 ? -3.176 -6.892 9.073 1.00 87.50 187 HIS A CA 1
ATOM 1452 C C . HIS A 1 187 ? -2.975 -8.377 8.792 1.00 87.50 187 HIS A C 1
ATOM 1454 O O . HIS A 1 187 ? -3.905 -9.130 8.520 1.00 87.50 187 HIS A O 1
ATOM 1460 N N . THR A 1 188 ? -1.738 -8.838 8.986 1.00 83.62 188 THR A N 1
ATOM 1461 C CA . THR A 1 188 ? -1.434 -10.272 8.967 1.00 83.62 188 THR A CA 1
ATOM 1462 C C . THR A 1 188 ? -2.052 -10.985 10.181 1.00 83.62 188 THR A C 1
ATOM 1464 O O . THR A 1 188 ? -2.153 -10.391 11.265 1.00 83.62 188 THR A O 1
ATOM 1467 N N . PRO A 1 189 ? -2.357 -12.298 10.089 1.00 84.75 189 PRO A N 1
ATOM 1468 C CA . PRO A 1 189 ? -2.947 -13.059 11.198 1.00 84.75 189 PRO A CA 1
ATOM 1469 C C . PRO A 1 189 ? -2.147 -12.995 12.510 1.00 84.75 189 PRO A C 1
ATOM 1471 O O . PRO A 1 189 ? -2.701 -13.114 13.606 1.00 84.75 189 PRO A O 1
ATOM 1474 N N . ARG A 1 190 ? -0.829 -12.759 12.429 1.00 83.88 190 ARG A N 1
ATOM 1475 C CA . ARG A 1 190 ? 0.062 -12.616 13.590 1.00 83.88 190 ARG A CA 1
ATOM 1476 C C . ARG A 1 190 ? -0.318 -11.434 14.487 1.00 83.88 190 ARG A C 1
ATOM 1478 O O . ARG A 1 190 ? -0.110 -11.518 15.701 1.00 83.88 190 ARG A O 1
ATOM 1485 N N . VAL A 1 191 ? -0.873 -10.358 13.926 1.00 88.38 191 VAL A N 1
ATOM 1486 C CA . VAL A 1 191 ? -1.238 -9.143 14.676 1.00 88.38 191 VAL A CA 1
ATOM 1487 C C . VAL A 1 191 ? -2.332 -9.428 15.705 1.00 88.38 191 VAL A C 1
ATOM 1489 O O . VAL A 1 191 ? -2.302 -8.846 16.790 1.00 88.38 191 VAL A O 1
ATOM 1492 N N . ARG A 1 192 ? -3.212 -10.411 15.453 1.00 91.12 192 ARG A N 1
ATOM 1493 C CA . ARG A 1 192 ? -4.279 -10.820 16.387 1.00 91.12 192 ARG A CA 1
ATOM 1494 C C . ARG A 1 192 ? -3.765 -11.159 17.790 1.00 91.12 192 ARG A C 1
ATOM 1496 O O . ARG A 1 192 ? -4.479 -10.962 18.767 1.00 91.12 192 ARG A O 1
ATOM 1503 N N . ARG A 1 193 ? -2.505 -11.597 17.926 1.00 90.00 193 ARG A N 1
ATOM 1504 C CA . ARG A 1 193 ? -1.869 -11.886 19.229 1.00 90.00 193 ARG A CA 1
ATOM 1505 C C . ARG A 1 193 ? -1.720 -10.650 20.124 1.00 90.00 193 ARG A C 1
ATOM 1507 O O . ARG A 1 193 ? -1.549 -10.802 21.328 1.00 90.00 193 ARG A O 1
ATOM 1514 N N . ARG A 1 194 ? -1.770 -9.440 19.555 1.00 89.75 194 ARG A N 1
ATOM 1515 C CA . ARG A 1 194 ? -1.686 -8.170 20.294 1.00 89.75 194 ARG A CA 1
ATOM 1516 C C . ARG A 1 194 ? -3.047 -7.675 20.788 1.00 89.75 194 ARG A C 1
ATOM 1518 O O . ARG A 1 194 ? -3.093 -6.952 21.777 1.00 89.75 194 ARG A O 1
ATOM 1525 N N . LEU A 1 195 ? -4.140 -8.101 20.152 1.00 92.81 195 LEU A N 1
ATOM 1526 C CA . LEU A 1 195 ? -5.504 -7.654 20.456 1.00 92.81 195 LEU A CA 1
ATOM 1527 C C . LEU A 1 195 ? -5.945 -7.856 21.919 1.00 92.81 195 LEU A C 1
ATOM 1529 O O . LEU A 1 195 ? -6.589 -6.952 22.452 1.00 92.81 195 LEU A O 1
ATOM 1533 N N . PRO A 1 196 ? -5.609 -8.963 22.619 1.00 92.62 196 PRO A N 1
ATOM 1534 C CA . PRO A 1 196 ? -6.080 -9.178 23.989 1.00 92.62 196 PRO A CA 1
ATOM 1535 C C . PRO A 1 196 ? -5.725 -8.050 24.966 1.00 92.62 196 PRO A C 1
ATOM 1537 O O . PRO A 1 196 ? -6.468 -7.818 25.914 1.00 92.62 196 PRO A O 1
ATOM 1540 N N . ALA A 1 197 ? -4.631 -7.318 24.724 1.00 90.81 197 ALA A N 1
ATOM 1541 C CA . ALA A 1 197 ? -4.213 -6.201 25.569 1.00 90.81 197 ALA A CA 1
ATOM 1542 C C . ALA A 1 197 ? -5.186 -5.004 25.544 1.00 90.81 197 ALA A C 1
ATOM 1544 O O . ALA A 1 197 ? -5.183 -4.213 26.490 1.00 90.81 197 ALA A O 1
ATOM 1545 N N . PHE A 1 198 ? -6.004 -4.891 24.493 1.00 94.12 198 PHE A N 1
ATOM 1546 C CA . PHE A 1 198 ? -6.933 -3.783 24.249 1.00 94.12 198 PHE A CA 1
ATOM 1547 C C . PHE A 1 198 ? -8.403 -4.169 24.478 1.00 94.12 198 PHE A C 1
ATOM 1549 O O . PHE A 1 198 ? -9.274 -3.308 24.454 1.00 94.12 198 PHE A O 1
ATOM 1556 N N . CYS A 1 199 ? -8.698 -5.456 24.686 1.00 96.06 199 CYS A N 1
ATOM 1557 C CA . CYS A 1 199 ? -10.069 -5.958 24.784 1.00 96.06 199 CYS A CA 1
ATOM 1558 C C . CYS A 1 199 ? -10.753 -5.472 26.071 1.00 96.06 199 CYS A C 1
ATOM 1560 O O . CYS A 1 199 ? -10.242 -5.686 27.174 1.00 96.06 199 CYS A O 1
ATOM 1562 N N . ILE A 1 200 ? -11.941 -4.887 25.925 1.00 96.50 200 ILE A N 1
ATOM 1563 C CA . ILE A 1 200 ? -12.753 -4.344 27.028 1.00 96.50 200 ILE A CA 1
ATOM 1564 C C . ILE A 1 200 ? -14.145 -4.975 27.133 1.00 96.50 200 ILE A C 1
ATOM 1566 O O . ILE A 1 200 ? -14.876 -4.652 28.066 1.00 96.50 200 ILE A O 1
ATOM 1570 N N . GLY A 1 201 ? -14.508 -5.858 26.199 1.00 95.81 201 GLY A N 1
ATOM 1571 C CA . GLY A 1 201 ? -15.764 -6.596 26.253 1.00 95.81 201 GLY A CA 1
ATOM 1572 C C . GLY A 1 201 ? -16.091 -7.363 24.976 1.00 95.81 201 GLY A C 1
ATOM 1573 O O . GLY A 1 201 ? -15.303 -7.426 24.029 1.00 95.81 201 GLY A O 1
ATOM 1574 N N . THR A 1 202 ? -17.285 -7.940 24.967 1.00 96.38 202 THR A N 1
ATOM 1575 C CA . THR A 1 202 ? -17.908 -8.643 23.847 1.00 96.38 202 THR A CA 1
ATOM 1576 C C . THR A 1 202 ? -19.072 -7.806 23.331 1.00 96.38 202 THR A C 1
ATOM 1578 O O . THR A 1 202 ? -19.903 -7.339 24.111 1.00 96.38 202 THR A O 1
ATOM 1581 N N . LEU A 1 203 ? -19.120 -7.612 22.018 1.00 96.06 203 LEU A N 1
ATOM 1582 C CA . LEU A 1 203 ? -20.175 -6.859 21.359 1.00 96.06 203 LEU A CA 1
ATOM 1583 C C . LEU A 1 203 ? -21.461 -7.687 21.324 1.00 96.06 203 LEU A C 1
ATOM 1585 O O . LEU A 1 203 ? -21.445 -8.846 20.906 1.00 96.06 203 LEU A O 1
ATOM 1589 N N . VAL A 1 204 ? -22.569 -7.079 21.729 1.00 95.38 204 VAL A N 1
ATOM 1590 C CA . VAL A 1 204 ? -23.914 -7.651 21.633 1.00 95.38 204 VAL A CA 1
ATOM 1591 C C . VAL A 1 204 ? -24.786 -6.801 20.715 1.00 95.38 204 VAL A C 1
ATOM 1593 O O . VAL A 1 204 ? -24.536 -5.609 20.526 1.00 95.38 204 VAL A O 1
ATOM 1596 N N . ASP A 1 205 ? -25.798 -7.438 20.127 1.00 92.38 205 ASP A N 1
ATOM 1597 C CA . ASP A 1 205 ? -26.812 -6.793 19.284 1.00 92.38 205 ASP A CA 1
ATOM 1598 C C . ASP A 1 205 ? -26.230 -6.067 18.057 1.00 92.38 205 ASP A C 1
ATOM 1600 O O . ASP A 1 205 ? -26.694 -5.001 17.650 1.00 92.38 205 ASP A O 1
ATOM 1604 N N . ALA A 1 206 ? -25.180 -6.649 17.465 1.00 88.88 206 ALA A N 1
ATOM 1605 C CA . ALA A 1 206 ? -24.608 -6.157 16.218 1.00 88.88 206 ALA A CA 1
ATOM 1606 C C . ALA A 1 206 ? -25.601 -6.330 15.047 1.00 88.88 206 ALA A C 1
ATOM 1608 O O . ALA A 1 206 ? -26.337 -7.322 15.014 1.00 88.88 206 ALA A O 1
ATOM 1609 N N . PRO A 1 207 ? -25.608 -5.411 14.062 1.00 88.12 207 PRO A N 1
ATOM 1610 C CA . PRO A 1 207 ? -26.410 -5.541 12.854 1.00 88.12 207 PRO A CA 1
ATOM 1611 C C . PRO A 1 207 ? -26.168 -6.871 12.139 1.00 88.12 207 PRO A C 1
ATOM 1613 O O . PRO A 1 207 ? -25.053 -7.401 12.146 1.00 88.12 207 PRO A O 1
ATOM 1616 N N . ALA A 1 208 ? -27.212 -7.382 11.487 1.00 87.50 208 ALA A N 1
ATOM 1617 C CA . ALA A 1 208 ? -27.107 -8.584 10.674 1.00 87.50 208 ALA A CA 1
ATOM 1618 C C . ALA A 1 208 ? -26.079 -8.394 9.547 1.00 87.50 208 ALA A C 1
ATOM 1620 O O . ALA A 1 208 ? -26.022 -7.347 8.900 1.00 87.50 208 ALA A O 1
ATOM 1621 N N . GLU A 1 209 ? -25.273 -9.426 9.314 1.00 87.94 209 GLU A N 1
ATOM 1622 C CA . GLU A 1 209 ? -24.289 -9.439 8.237 1.00 87.94 209 GLU A CA 1
ATOM 1623 C C . GLU A 1 209 ? -24.982 -9.456 6.867 1.00 87.94 209 GLU A C 1
ATOM 1625 O O . GLU A 1 209 ? -25.895 -10.250 6.624 1.00 87.94 209 GLU A O 1
ATOM 1630 N N . LEU A 1 210 ? -24.525 -8.597 5.953 1.00 90.50 210 LEU A N 1
ATOM 1631 C CA . LEU A 1 210 ? -25.017 -8.573 4.579 1.00 90.50 210 LEU A CA 1
ATOM 1632 C C . LEU A 1 210 ? -24.513 -9.804 3.802 1.00 90.50 210 LEU A C 1
ATOM 1634 O O . LEU A 1 210 ? -23.363 -10.214 3.988 1.00 90.50 210 LEU A O 1
ATOM 1638 N N . PRO A 1 211 ? -25.307 -10.368 2.870 1.00 92.56 211 PRO A N 1
ATOM 1639 C CA . PRO A 1 211 ? -24.868 -11.496 2.046 1.00 92.56 211 PRO A CA 1
ATOM 1640 C C . PRO A 1 211 ? -23.547 -11.238 1.307 1.00 92.56 211 PRO A C 1
ATOM 1642 O O . PRO A 1 211 ? -22.675 -12.100 1.303 1.00 92.56 211 PRO A O 1
ATOM 1645 N N . SER A 1 212 ? -23.357 -10.030 0.767 1.00 90.19 212 SER A N 1
ATOM 1646 C CA . SER A 1 212 ? -22.124 -9.631 0.075 1.00 90.19 212 SER A CA 1
ATOM 1647 C C . SER A 1 212 ? -20.893 -9.649 0.987 1.00 90.19 212 SER A C 1
ATOM 1649 O O . SER A 1 212 ? -19.833 -10.114 0.571 1.00 90.19 212 SER A O 1
ATOM 1651 N N . THR A 1 213 ? -21.026 -9.198 2.238 1.00 89.62 213 THR A N 1
ATOM 1652 C CA . THR A 1 213 ? -19.953 -9.251 3.245 1.00 89.62 213 THR A CA 1
ATOM 1653 C C . THR A 1 213 ? -19.559 -10.694 3.543 1.00 89.62 213 THR A C 1
ATOM 1655 O O . THR A 1 213 ? -18.373 -11.030 3.558 1.00 89.62 213 THR A O 1
ATOM 1658 N N . ARG A 1 214 ? -20.551 -11.574 3.708 1.00 91.31 214 ARG A N 1
ATOM 1659 C CA . ARG A 1 214 ? -20.317 -13.000 3.949 1.00 91.31 214 ARG A CA 1
ATOM 1660 C C . ARG A 1 214 ? -19.600 -13.661 2.773 1.00 91.31 214 ARG A C 1
ATOM 1662 O O . ARG A 1 214 ? -18.623 -14.382 2.979 1.00 91.31 214 ARG A O 1
ATOM 1669 N N . ASP A 1 215 ? -20.059 -13.404 1.552 1.00 92.75 215 ASP A N 1
ATOM 1670 C CA . ASP A 1 215 ? -19.477 -13.979 0.336 1.00 92.75 215 ASP A CA 1
ATOM 1671 C C . ASP A 1 215 ? -18.028 -13.500 0.138 1.00 92.75 215 ASP A C 1
ATOM 1673 O O . ASP A 1 215 ? -17.143 -14.304 -0.173 1.00 92.75 215 ASP A O 1
ATOM 1677 N N . TYR A 1 216 ? -17.748 -12.220 0.417 1.00 91.31 216 TYR A N 1
ATOM 1678 C CA . TYR A 1 216 ? -16.390 -11.669 0.413 1.00 91.31 216 TYR A CA 1
ATOM 1679 C C . TYR A 1 216 ? -15.477 -12.365 1.431 1.00 91.31 216 TYR A C 1
ATOM 1681 O O . TYR A 1 216 ? -14.369 -12.785 1.089 1.00 91.31 216 TYR A O 1
ATOM 1689 N N . ARG A 1 217 ? -15.941 -12.558 2.673 1.00 92.12 217 ARG A N 1
ATOM 1690 C CA . ARG A 1 217 ? -15.173 -13.267 3.711 1.00 92.12 217 ARG A CA 1
ATOM 1691 C C . ARG A 1 217 ? -14.867 -14.707 3.309 1.00 92.12 217 ARG A C 1
ATOM 1693 O O . ARG A 1 217 ? -13.739 -15.158 3.491 1.00 92.12 217 ARG A O 1
ATOM 1700 N N . GLN A 1 218 ? -15.834 -15.412 2.719 1.00 93.88 218 GLN A N 1
ATOM 1701 C CA . GLN A 1 218 ? -15.626 -16.769 2.208 1.00 93.88 218 GLN A CA 1
ATOM 1702 C C . GLN A 1 218 ? -14.599 -16.808 1.073 1.00 93.88 218 GLN A C 1
ATOM 1704 O O . GLN A 1 218 ? -13.741 -17.692 1.056 1.00 93.88 218 GLN A O 1
ATOM 1709 N N . LEU A 1 219 ? -14.663 -15.857 0.134 1.00 93.44 219 LEU A N 1
ATOM 1710 C CA . LEU A 1 219 ? -13.668 -15.732 -0.929 1.00 93.44 219 LEU A CA 1
ATOM 1711 C C . LEU A 1 219 ? -12.274 -15.501 -0.342 1.00 93.44 219 LEU A C 1
ATOM 1713 O O . LEU A 1 219 ? -11.341 -16.218 -0.696 1.00 93.44 219 LEU A O 1
ATOM 1717 N N . ARG A 1 220 ? -12.138 -14.559 0.596 1.00 91.44 220 ARG A N 1
ATOM 1718 C CA . ARG A 1 220 ? -10.859 -14.268 1.250 1.00 91.44 220 ARG A CA 1
ATOM 1719 C C . ARG A 1 220 ? -10.284 -15.492 1.959 1.00 91.44 220 ARG A C 1
ATOM 1721 O O . ARG A 1 220 ? -9.098 -15.765 1.807 1.00 91.44 220 ARG A O 1
ATOM 1728 N N . THR A 1 221 ? -11.102 -16.255 2.686 1.00 90.19 221 THR A N 1
ATOM 1729 C CA . THR A 1 221 ? -10.656 -17.507 3.321 1.00 90.19 221 THR A CA 1
ATOM 1730 C C . THR A 1 221 ? -10.107 -18.490 2.287 1.00 90.19 221 THR A C 1
ATOM 1732 O O . THR A 1 221 ? -8.999 -18.989 2.461 1.00 90.19 221 THR A O 1
ATOM 1735 N N . LYS A 1 222 ? -10.805 -18.690 1.161 1.00 93.81 222 LYS A N 1
ATOM 1736 C CA . LYS A 1 222 ? -10.323 -19.558 0.072 1.00 93.81 222 LYS A CA 1
ATOM 1737 C C . LYS A 1 222 ? -8.999 -19.076 -0.528 1.00 93.81 222 LYS A C 1
ATOM 1739 O O . LYS A 1 222 ? -8.180 -19.896 -0.930 1.00 93.81 222 LYS A O 1
ATOM 1744 N N . LEU A 1 223 ? -8.789 -17.763 -0.628 1.00 90.56 223 LEU A N 1
ATOM 1745 C CA . LEU A 1 223 ? -7.538 -17.190 -1.136 1.00 90.56 223 LEU A CA 1
ATOM 1746 C C . LEU A 1 223 ? -6.367 -17.418 -0.164 1.00 90.56 223 LEU A C 1
ATOM 1748 O O . LEU A 1 223 ? -5.282 -17.787 -0.610 1.00 90.56 223 LEU A O 1
ATOM 1752 N N . TRP A 1 224 ? -6.598 -17.298 1.148 1.00 86.69 224 TRP A N 1
ATOM 1753 C CA . TRP A 1 224 ? -5.613 -17.665 2.176 1.00 86.69 224 TRP A CA 1
ATOM 1754 C C . TRP A 1 224 ? -5.276 -19.154 2.150 1.00 86.69 224 TRP A C 1
ATOM 1756 O O . TRP A 1 224 ? -4.102 -19.507 2.162 1.00 86.69 224 TRP A O 1
ATOM 1766 N N . GLU A 1 225 ? -6.282 -20.025 2.056 1.00 90.00 225 GLU A N 1
ATOM 1767 C CA . GLU A 1 225 ? -6.085 -21.480 1.966 1.00 90.00 225 GLU A CA 1
ATOM 1768 C C . GLU A 1 225 ? -5.259 -21.884 0.739 1.00 90.00 225 GLU A C 1
ATOM 1770 O O . GLU A 1 225 ? -4.489 -22.840 0.794 1.00 90.00 225 GLU A O 1
ATOM 1775 N N . LYS A 1 226 ? -5.386 -21.138 -0.364 1.00 90.56 226 LYS A N 1
ATOM 1776 C CA . LYS A 1 226 ? -4.592 -21.338 -1.582 1.00 90.56 226 LYS A CA 1
ATOM 1777 C C . LYS A 1 226 ? -3.211 -20.675 -1.543 1.00 90.56 226 LYS A C 1
ATOM 1779 O O . LYS A 1 226 ? -2.469 -20.819 -2.509 1.00 90.56 226 LYS A O 1
ATOM 1784 N N . GLY A 1 227 ? -2.878 -19.931 -0.487 1.00 86.88 227 GLY A N 1
ATOM 1785 C CA . GLY A 1 227 ? -1.613 -19.202 -0.370 1.00 86.88 227 GLY A CA 1
ATOM 1786 C C . GLY A 1 227 ? -1.488 -17.988 -1.296 1.00 86.88 227 GLY A C 1
ATOM 1787 O O . GLY A 1 227 ? -0.383 -17.522 -1.529 1.00 86.88 227 GLY A O 1
ATOM 1788 N N . TRP A 1 228 ? -2.592 -17.449 -1.831 1.00 87.12 228 TRP A N 1
ATOM 1789 C CA . TRP A 1 228 ? -2.556 -16.336 -2.801 1.00 87.12 228 TRP A CA 1
ATOM 1790 C C . TRP A 1 228 ? -2.145 -14.985 -2.193 1.00 87.12 228 TRP A C 1
ATOM 1792 O O . TRP A 1 228 ? -1.930 -14.028 -2.928 1.00 87.12 228 TRP A O 1
ATOM 1802 N N . PHE A 1 229 ? -2.052 -14.900 -0.865 1.00 84.19 229 PHE A N 1
ATOM 1803 C CA . PHE A 1 229 ? -1.534 -13.728 -0.154 1.00 84.19 229 PHE A CA 1
ATOM 1804 C C . PHE A 1 229 ? -0.042 -13.844 0.189 1.00 84.19 229 PHE A C 1
ATOM 1806 O O . PHE A 1 229 ? 0.522 -12.906 0.749 1.00 84.19 229 PHE A O 1
ATOM 1813 N N . GLU A 1 230 ? 0.595 -14.975 -0.127 1.00 84.00 230 GLU A N 1
ATOM 1814 C CA . GLU A 1 230 ? 2.033 -15.161 0.053 1.00 84.00 230 GLU A CA 1
ATOM 1815 C C . GLU A 1 230 ? 2.772 -14.676 -1.199 1.00 84.00 230 GLU A C 1
ATOM 1817 O O . GLU A 1 230 ? 2.415 -15.022 -2.328 1.00 84.00 230 GLU A O 1
ATOM 1822 N N . ALA A 1 231 ? 3.808 -13.863 -1.004 1.00 86.88 231 ALA A N 1
ATOM 1823 C CA . ALA A 1 231 ? 4.576 -13.293 -2.102 1.00 86.88 231 ALA A CA 1
ATOM 1824 C C . ALA A 1 231 ? 5.437 -14.359 -2.796 1.00 86.88 231 ALA A C 1
ATOM 1826 O O . ALA A 1 231 ? 6.285 -14.992 -2.163 1.00 86.88 231 ALA A O 1
ATOM 1827 N N . ASP A 1 232 ? 5.291 -14.503 -4.113 1.00 87.62 232 ASP A N 1
ATOM 1828 C CA . ASP A 1 232 ? 6.216 -15.297 -4.923 1.00 87.62 232 ASP A CA 1
ATOM 1829 C C . ASP A 1 232 ? 7.391 -14.425 -5.380 1.00 87.62 232 ASP A C 1
ATOM 1831 O O . ASP A 1 232 ? 7.289 -13.645 -6.328 1.00 87.62 232 ASP A O 1
ATOM 1835 N N . LEU A 1 233 ? 8.537 -14.559 -4.711 1.00 90.06 233 LEU A N 1
ATOM 1836 C CA . LEU A 1 233 ? 9.726 -13.771 -5.035 1.00 90.06 233 LEU A CA 1
ATOM 1837 C C . LEU A 1 233 ? 10.223 -14.007 -6.472 1.00 90.06 233 LEU A C 1
ATOM 1839 O O . LEU A 1 233 ? 10.797 -13.099 -7.072 1.00 90.06 233 LEU A O 1
ATOM 1843 N N . SER A 1 234 ? 9.991 -15.191 -7.047 1.00 87.50 234 SER A N 1
ATOM 1844 C CA . SER A 1 234 ? 10.436 -15.493 -8.412 1.00 87.50 234 SER A CA 1
ATOM 1845 C C . SER A 1 234 ? 9.712 -14.636 -9.454 1.00 87.50 234 SER A C 1
ATOM 1847 O O . SER A 1 234 ? 10.336 -14.167 -10.409 1.00 87.50 234 SER A O 1
ATOM 1849 N N . TYR A 1 235 ? 8.430 -14.343 -9.222 1.00 89.56 235 TYR A N 1
ATOM 1850 C CA . TYR A 1 235 ? 7.642 -13.437 -10.050 1.00 89.56 235 TYR A CA 1
ATOM 1851 C C . TYR A 1 235 ? 8.237 -12.023 -10.062 1.00 89.56 235 TYR A C 1
ATOM 1853 O O . TYR A 1 235 ? 8.386 -11.428 -11.131 1.00 89.56 235 TYR A O 1
ATOM 1861 N N . PHE A 1 236 ? 8.635 -11.501 -8.897 1.00 92.44 236 PHE A N 1
ATOM 1862 C CA . PHE A 1 236 ? 9.224 -10.162 -8.796 1.00 92.44 236 PHE A CA 1
ATOM 1863 C C . PHE A 1 236 ? 10.622 -10.096 -9.421 1.00 92.44 236 PHE A C 1
ATOM 1865 O O . PHE A 1 236 ? 10.897 -9.174 -10.181 1.00 92.44 236 PHE A O 1
ATOM 1872 N N . VAL A 1 237 ? 11.463 -11.118 -9.226 1.00 90.62 237 VAL A N 1
ATOM 1873 C CA . VAL A 1 237 ? 12.763 -11.212 -9.917 1.00 90.62 237 VAL A CA 1
ATOM 1874 C C . VAL A 1 237 ? 12.582 -11.223 -11.438 1.00 90.62 237 VAL A C 1
ATOM 1876 O O . VAL A 1 237 ? 13.309 -10.543 -12.161 1.00 90.62 237 VAL A O 1
ATOM 1879 N N . TRP A 1 238 ? 11.594 -11.964 -11.946 1.00 91.81 238 TRP A N 1
ATOM 1880 C CA . TRP A 1 238 ? 11.282 -11.971 -13.374 1.00 91.81 238 TRP A CA 1
ATOM 1881 C C . TRP A 1 238 ? 10.798 -10.604 -13.873 1.00 91.81 238 TRP A C 1
ATOM 1883 O O . TRP A 1 238 ? 11.210 -10.162 -14.948 1.00 91.81 238 TRP A O 1
ATOM 1893 N N . LYS A 1 239 ? 9.960 -9.911 -13.096 1.00 91.56 239 LYS A N 1
ATOM 1894 C CA . LYS A 1 239 ? 9.521 -8.544 -13.405 1.00 91.56 239 LYS A CA 1
ATOM 1895 C C . LYS A 1 239 ? 10.690 -7.566 -13.479 1.00 91.56 239 LYS A C 1
ATOM 1897 O O . LYS A 1 239 ? 10.726 -6.776 -14.422 1.00 91.56 239 LYS A O 1
ATOM 1902 N N . ASP A 1 240 ? 11.658 -7.673 -12.575 1.00 93.50 240 ASP A N 1
ATOM 1903 C CA . ASP A 1 240 ? 12.856 -6.831 -12.586 1.00 93.50 240 ASP A CA 1
ATOM 1904 C C . ASP A 1 240 ? 13.734 -7.112 -13.810 1.00 93.50 240 ASP A C 1
ATOM 1906 O O . ASP A 1 240 ? 14.165 -6.181 -14.492 1.00 93.50 240 ASP A O 1
ATOM 1910 N N . ILE A 1 241 ? 13.942 -8.389 -14.158 1.00 92.69 241 ILE A N 1
ATOM 1911 C CA . ILE A 1 241 ? 14.675 -8.782 -15.374 1.00 92.69 241 ILE A CA 1
ATOM 1912 C C . ILE A 1 241 ? 13.977 -8.242 -16.625 1.00 92.69 241 ILE A C 1
ATOM 1914 O O . ILE A 1 241 ? 14.636 -7.700 -17.517 1.00 92.69 241 ILE A O 1
ATOM 1918 N N . LEU A 1 242 ? 12.650 -8.367 -16.700 1.00 91.31 242 LEU A N 1
ATOM 1919 C CA . LEU A 1 242 ? 11.858 -7.856 -17.814 1.00 91.31 242 LEU A CA 1
ATOM 1920 C C . LEU A 1 242 ? 11.971 -6.329 -17.920 1.00 91.31 242 LEU A C 1
ATOM 1922 O O . LEU A 1 242 ? 12.260 -5.816 -19.001 1.00 91.31 242 LEU A O 1
ATOM 1926 N N . ALA A 1 243 ? 11.786 -5.607 -16.813 1.00 93.50 243 ALA A N 1
ATOM 1927 C CA . ALA A 1 243 ? 11.875 -4.150 -16.779 1.00 93.50 243 ALA A CA 1
ATOM 1928 C C . ALA A 1 243 ? 13.272 -3.658 -17.180 1.00 93.50 243 ALA A C 1
ATOM 1930 O O . ALA A 1 243 ? 13.390 -2.768 -18.024 1.00 93.50 243 ALA A O 1
ATOM 1931 N N . LEU A 1 244 ? 14.329 -4.286 -16.652 1.00 93.50 244 LEU A N 1
ATOM 1932 C CA . LEU A 1 244 ? 15.710 -3.972 -17.008 1.00 93.50 244 LEU A CA 1
ATOM 1933 C C . LEU A 1 244 ? 15.990 -4.255 -18.487 1.00 93.50 244 LEU A C 1
ATOM 1935 O O . LEU A 1 244 ? 16.618 -3.442 -19.157 1.00 93.50 244 LEU A O 1
ATOM 1939 N N . SER A 1 245 ? 15.494 -5.370 -19.024 1.00 90.25 245 SER A N 1
ATOM 1940 C CA . SER A 1 245 ? 15.678 -5.715 -20.440 1.00 90.25 245 SER A CA 1
ATOM 1941 C C . SER A 1 245 ? 15.028 -4.678 -21.360 1.00 90.25 245 SER A C 1
ATOM 1943 O O . SER A 1 245 ? 15.657 -4.215 -22.311 1.00 90.25 245 SER A O 1
ATOM 1945 N N . ILE A 1 246 ? 13.797 -4.255 -21.050 1.00 91.38 246 ILE A N 1
ATOM 1946 C CA . ILE A 1 246 ? 13.094 -3.201 -21.798 1.00 91.38 246 ILE A CA 1
ATOM 1947 C C . ILE A 1 246 ? 13.847 -1.867 -21.677 1.00 91.38 246 ILE A C 1
ATOM 1949 O O . ILE A 1 246 ? 14.031 -1.173 -22.679 1.00 91.38 246 ILE A O 1
ATOM 1953 N N . LEU A 1 247 ? 14.333 -1.528 -20.478 1.00 95.12 247 LEU A N 1
ATOM 1954 C CA . LEU A 1 247 ? 15.111 -0.311 -20.252 1.00 95.12 247 LEU A CA 1
ATOM 1955 C C . LEU A 1 247 ? 16.387 -0.299 -21.099 1.00 95.12 247 LEU A C 1
ATOM 1957 O O . LEU A 1 247 ? 16.678 0.702 -21.750 1.00 95.12 247 LEU A O 1
ATOM 1961 N N . MET A 1 248 ? 17.115 -1.418 -21.144 1.00 91.94 248 MET A N 1
ATOM 1962 C CA . MET A 1 248 ? 18.328 -1.555 -21.952 1.00 91.94 248 MET A CA 1
ATOM 1963 C C . MET A 1 248 ? 18.040 -1.402 -23.448 1.00 91.94 248 MET A C 1
ATOM 1965 O O . MET A 1 248 ? 18.800 -0.725 -24.136 1.00 91.94 248 MET A O 1
ATOM 1969 N N . VAL A 1 249 ? 16.929 -1.956 -23.949 1.00 89.19 249 VAL A N 1
ATOM 1970 C CA . VAL A 1 249 ? 16.484 -1.742 -25.339 1.00 89.19 249 VAL A CA 1
ATOM 1971 C C . VAL A 1 249 ? 16.194 -0.265 -25.600 1.00 89.19 249 VAL A C 1
ATOM 1973 O O . VAL A 1 249 ? 16.617 0.266 -26.629 1.00 89.19 249 VAL A O 1
ATOM 1976 N N . GLY A 1 250 ? 15.518 0.413 -24.671 1.00 91.94 250 GLY A N 1
ATOM 1977 C CA . GLY A 1 250 ? 15.217 1.839 -24.779 1.00 91.94 250 GLY A CA 1
ATOM 1978 C C . GLY A 1 250 ? 16.479 2.696 -24.836 1.00 91.94 250 GLY A C 1
ATOM 1979 O O . GLY A 1 250 ? 16.690 3.420 -25.808 1.00 91.94 250 GLY A O 1
ATOM 1980 N N . VAL A 1 251 ? 17.365 2.542 -23.850 1.00 93.12 251 VAL A N 1
ATOM 1981 C CA . VAL A 1 251 ? 18.637 3.278 -23.768 1.00 93.12 251 VAL A CA 1
ATOM 1982 C C . VAL A 1 251 ? 19.520 2.997 -24.984 1.00 93.12 251 VAL A C 1
ATOM 1984 O O . VAL A 1 251 ? 20.058 3.930 -25.579 1.00 93.12 251 VAL A O 1
ATOM 1987 N N . TYR A 1 252 ? 19.634 1.735 -25.406 1.00 89.12 252 TYR A N 1
ATOM 1988 C CA . TYR A 1 252 ? 20.411 1.372 -26.589 1.00 89.12 252 TYR A CA 1
ATOM 1989 C C . TYR A 1 252 ? 19.841 2.008 -27.863 1.00 89.12 252 TYR A C 1
ATOM 1991 O O . TYR A 1 252 ? 20.596 2.587 -28.645 1.00 89.12 252 TYR A O 1
ATOM 1999 N N . SER A 1 253 ? 18.517 1.968 -28.048 1.00 86.44 253 SER A N 1
ATOM 2000 C CA . SER A 1 253 ? 17.846 2.580 -29.204 1.00 86.44 253 SER A CA 1
ATOM 2001 C C . SER A 1 253 ? 18.065 4.093 -29.253 1.00 86.44 253 SER A C 1
ATOM 2003 O O . SER A 1 253 ? 18.310 4.641 -30.326 1.00 86.44 253 SER A O 1
ATOM 2005 N N . MET A 1 254 ? 18.042 4.765 -28.097 1.00 91.56 254 MET A N 1
ATOM 2006 C CA . MET A 1 254 ? 18.326 6.200 -27.979 1.00 91.56 254 MET A CA 1
ATOM 2007 C C . MET A 1 254 ? 19.787 6.535 -28.296 1.00 91.56 254 MET A C 1
ATOM 2009 O O . MET A 1 254 ? 20.046 7.507 -29.004 1.00 91.56 254 MET A O 1
ATOM 2013 N N . ALA A 1 255 ? 20.731 5.739 -27.787 1.00 89.12 255 ALA A N 1
ATOM 2014 C CA . ALA A 1 255 ? 22.162 6.004 -27.913 1.00 89.12 255 ALA A CA 1
ATOM 2015 C C . ALA A 1 255 ? 22.733 5.646 -29.294 1.00 89.12 255 ALA A C 1
ATOM 2017 O O . ALA A 1 255 ? 23.651 6.309 -29.769 1.00 89.12 255 ALA A O 1
ATOM 2018 N N . SER A 1 256 ? 22.210 4.594 -29.930 1.00 87.50 256 SER A N 1
ATOM 2019 C CA . SER A 1 256 ? 22.817 3.994 -31.126 1.00 87.50 256 SER A CA 1
ATOM 2020 C C . SER A 1 256 ? 21.918 3.958 -32.361 1.00 87.50 256 SER A C 1
ATOM 2022 O O . SER A 1 256 ? 22.417 3.700 -33.452 1.00 87.50 256 SER A O 1
ATOM 2024 N N . GLY A 1 257 ? 20.613 4.231 -32.236 1.00 85.50 257 GLY A N 1
ATOM 2025 C CA . GLY A 1 257 ? 19.702 4.177 -33.380 1.00 85.50 257 GLY A CA 1
ATOM 2026 C C . GLY A 1 257 ? 20.124 5.147 -34.485 1.00 85.50 257 GLY A C 1
ATOM 2027 O O . GLY A 1 257 ? 20.479 6.281 -34.201 1.00 85.50 257 GLY A O 1
ATOM 2028 N N . GLU A 1 258 ? 20.100 4.756 -35.753 1.00 86.50 258 GLU A N 1
ATOM 2029 C CA . GLU A 1 258 ? 20.486 5.674 -36.842 1.00 86.50 258 GLU A CA 1
ATOM 2030 C C . GLU A 1 258 ? 19.357 6.651 -37.194 1.00 86.50 258 GLU A C 1
ATOM 2032 O O . GLU A 1 258 ? 19.586 7.826 -37.472 1.00 86.50 258 GLU A O 1
ATOM 2037 N N . SER A 1 259 ? 18.113 6.171 -37.125 1.00 93.94 259 SER A N 1
ATOM 2038 C CA . SER A 1 259 ? 16.916 6.953 -37.428 1.00 93.94 259 SER A CA 1
ATOM 2039 C C . SER A 1 259 ? 16.397 7.702 -36.201 1.00 93.94 259 SER A C 1
ATOM 2041 O O . SER A 1 259 ? 16.307 7.144 -35.103 1.00 93.94 259 SER A O 1
ATOM 2043 N N . ALA A 1 260 ? 15.945 8.942 -36.410 1.00 87.75 260 ALA A N 1
ATOM 2044 C CA . ALA A 1 260 ? 15.263 9.735 -35.387 1.00 87.75 260 ALA A CA 1
ATOM 2045 C C . ALA A 1 260 ? 14.034 9.009 -34.802 1.00 87.75 260 ALA A C 1
ATOM 2047 O O . ALA A 1 260 ? 13.778 9.107 -33.605 1.00 87.75 260 ALA A O 1
ATOM 2048 N N . TRP A 1 261 ? 13.325 8.207 -35.606 1.00 93.38 261 TRP A N 1
ATOM 2049 C CA . TRP A 1 261 ? 12.193 7.394 -35.143 1.00 93.38 261 TRP A CA 1
ATOM 2050 C C . TRP A 1 261 ? 12.617 6.306 -34.153 1.00 93.38 261 TRP A C 1
ATOM 2052 O O . TRP A 1 261 ? 11.942 6.083 -33.151 1.00 93.38 261 TRP A O 1
ATOM 2062 N N . VAL A 1 262 ? 13.760 5.659 -34.393 1.00 85.56 262 VAL A N 1
ATOM 2063 C CA . VAL A 1 262 ? 14.300 4.632 -33.491 1.00 85.56 262 VAL A CA 1
ATOM 2064 C C . VAL A 1 262 ? 14.749 5.268 -32.177 1.00 85.56 262 VAL A C 1
ATOM 2066 O O . VAL A 1 262 ? 14.401 4.774 -31.106 1.00 85.56 262 VAL A O 1
ATOM 2069 N N . ARG A 1 263 ? 15.453 6.405 -32.243 1.00 88.62 263 ARG A N 1
ATOM 2070 C CA . ARG A 1 263 ? 15.906 7.105 -31.035 1.00 88.62 263 ARG A CA 1
ATOM 2071 C C . ARG A 1 263 ? 14.744 7.626 -30.202 1.00 88.62 263 ARG A C 1
ATOM 2073 O O . ARG A 1 263 ? 14.697 7.383 -29.003 1.00 88.62 263 ARG A O 1
ATOM 2080 N N . MET A 1 264 ? 13.816 8.352 -30.822 1.00 90.81 264 MET A N 1
ATOM 2081 C CA . MET A 1 264 ? 12.784 9.074 -30.079 1.00 90.81 264 MET A CA 1
ATOM 2082 C C . MET A 1 264 ? 11.577 8.202 -29.757 1.00 90.81 264 MET A C 1
ATOM 2084 O O . MET A 1 264 ? 11.139 8.176 -28.611 1.00 90.81 264 MET A O 1
ATOM 2088 N N . VAL A 1 265 ? 11.042 7.479 -30.743 1.00 92.88 265 VAL A N 1
ATOM 2089 C CA . VAL A 1 265 ? 9.793 6.731 -30.556 1.00 92.88 265 VAL A CA 1
ATOM 2090 C C . VAL A 1 265 ? 10.065 5.386 -29.908 1.00 92.88 265 VAL A C 1
ATOM 2092 O O . VAL A 1 265 ? 9.564 5.146 -28.815 1.00 92.88 265 VAL A O 1
ATOM 2095 N N . LEU A 1 266 ? 10.882 4.522 -30.521 1.00 88.25 266 LEU A N 1
ATOM 2096 C CA . LEU A 1 266 ? 11.169 3.212 -29.923 1.00 88.25 266 LEU A CA 1
ATOM 2097 C C . LEU A 1 266 ? 11.885 3.368 -28.576 1.00 88.25 266 LEU A C 1
ATOM 2099 O O . LEU A 1 266 ? 11.468 2.763 -27.590 1.00 88.25 266 LEU A O 1
ATOM 2103 N N . GLY A 1 267 ? 12.913 4.221 -28.528 1.00 90.25 267 GLY A N 1
ATOM 2104 C CA . GLY A 1 267 ? 13.644 4.537 -27.304 1.00 90.25 267 GLY A CA 1
ATOM 2105 C C . GLY A 1 267 ? 12.744 5.071 -26.188 1.00 90.25 267 GLY A C 1
ATOM 2106 O O . GLY A 1 267 ? 12.696 4.490 -25.105 1.00 90.25 267 GLY A O 1
ATOM 2107 N N . GLY A 1 268 ? 11.979 6.131 -26.468 1.00 91.38 268 GLY A N 1
ATOM 2108 C CA . GLY A 1 268 ? 11.089 6.755 -25.488 1.00 91.38 268 GLY A CA 1
ATOM 2109 C C . GLY A 1 268 ? 9.972 5.828 -25.005 1.00 91.38 268 GLY A C 1
ATOM 2110 O O . GLY A 1 268 ? 9.732 5.738 -23.801 1.00 91.38 268 GLY A O 1
ATOM 2111 N N . VAL A 1 269 ? 9.326 5.089 -25.915 1.00 95.00 269 VAL A N 1
ATOM 2112 C CA . VAL A 1 269 ? 8.276 4.120 -25.557 1.00 95.00 269 VAL A CA 1
ATOM 2113 C C . VAL A 1 269 ? 8.843 3.003 -24.685 1.00 95.00 269 VAL A C 1
ATOM 2115 O O . VAL A 1 269 ? 8.240 2.668 -23.669 1.00 95.00 269 VAL A O 1
ATOM 2118 N N . ALA A 1 270 ? 10.008 2.451 -25.031 1.00 90.56 270 ALA A N 1
ATOM 2119 C CA . ALA A 1 270 ? 10.635 1.402 -24.233 1.00 90.56 270 ALA A CA 1
ATOM 2120 C C . ALA A 1 270 ? 11.010 1.904 -22.829 1.00 90.56 270 ALA A C 1
ATOM 2122 O O . ALA A 1 270 ? 10.668 1.254 -21.844 1.00 90.56 270 ALA A O 1
ATOM 2123 N N . VAL A 1 271 ? 11.623 3.087 -22.704 1.00 95.62 271 VAL A N 1
ATOM 2124 C CA . VAL A 1 271 ? 11.918 3.681 -21.386 1.00 95.62 271 VAL A CA 1
ATOM 2125 C C . VAL A 1 271 ? 10.635 3.893 -20.576 1.00 95.62 271 VAL A C 1
ATOM 2127 O O . VAL A 1 271 ? 10.583 3.505 -19.410 1.00 95.62 271 VAL A O 1
ATOM 2130 N N . GLY A 1 272 ? 9.578 4.435 -21.189 1.00 94.25 272 GLY A N 1
ATOM 2131 C CA . GLY A 1 272 ? 8.285 4.624 -20.526 1.00 94.25 272 GLY A CA 1
ATOM 2132 C C . GLY A 1 272 ? 7.676 3.312 -20.022 1.00 94.25 272 GLY A C 1
ATOM 2133 O O . GLY A 1 272 ? 7.249 3.231 -18.871 1.00 94.25 272 GLY A O 1
ATOM 2134 N N . LEU A 1 273 ? 7.702 2.258 -20.843 1.00 95.62 273 LEU A N 1
ATOM 2135 C CA . LEU A 1 273 ? 7.232 0.924 -20.458 1.00 95.62 273 LEU A CA 1
ATOM 2136 C C . LEU A 1 273 ? 8.072 0.314 -19.329 1.00 95.62 273 LEU A C 1
ATOM 2138 O O . LEU A 1 273 ? 7.515 -0.317 -18.431 1.00 95.62 273 LEU A O 1
ATOM 2142 N N . ALA A 1 274 ? 9.392 0.507 -19.341 1.00 94.50 274 ALA A N 1
ATOM 2143 C CA . ALA A 1 274 ? 10.263 0.028 -18.274 1.00 94.50 274 ALA A CA 1
ATOM 2144 C C . ALA A 1 274 ? 9.958 0.722 -16.938 1.00 94.50 274 ALA A C 1
ATOM 2146 O O . ALA A 1 274 ? 9.767 0.045 -15.928 1.00 94.50 274 ALA A O 1
ATOM 2147 N N . ILE A 1 275 ? 9.830 2.055 -16.944 1.00 96.31 275 ILE A N 1
ATOM 2148 C CA . ILE A 1 275 ? 9.455 2.839 -15.756 1.00 96.31 275 ILE A CA 1
ATOM 2149 C C . ILE A 1 275 ? 8.073 2.412 -15.246 1.00 96.31 275 ILE A C 1
ATOM 2151 O O . ILE A 1 275 ? 7.890 2.245 -14.043 1.00 96.31 275 ILE A O 1
ATOM 2155 N N . GLN A 1 276 ? 7.115 2.156 -16.141 1.00 96.31 276 GLN A N 1
ATOM 2156 C CA . GLN A 1 276 ? 5.802 1.632 -15.763 1.00 96.31 276 GLN A CA 1
ATOM 2157 C C . GLN A 1 276 ? 5.905 0.266 -15.061 1.00 96.31 276 GLN A C 1
ATOM 2159 O O . GLN A 1 276 ? 5.241 0.050 -14.048 1.00 96.31 276 GLN A O 1
ATOM 2164 N N . GLN A 1 277 ? 6.719 -0.668 -15.572 1.00 96.75 277 GLN A N 1
ATOM 2165 C CA . GLN A 1 277 ? 6.898 -1.966 -14.907 1.00 96.75 277 GLN A CA 1
ATOM 2166 C C . GLN A 1 277 ? 7.520 -1.803 -13.514 1.00 96.75 277 GLN A C 1
ATOM 2168 O O . GLN A 1 277 ? 7.041 -2.421 -12.564 1.00 96.75 277 GLN A O 1
ATOM 2173 N N . ILE A 1 278 ? 8.522 -0.931 -13.380 1.00 96.25 278 ILE A N 1
ATOM 2174 C CA . ILE A 1 278 ? 9.136 -0.586 -12.091 1.00 96.25 278 ILE A CA 1
ATOM 2175 C C . ILE A 1 278 ? 8.092 -0.003 -11.134 1.00 96.25 278 ILE A C 1
ATOM 2177 O O . ILE A 1 278 ? 8.072 -0.377 -9.965 1.00 96.25 278 ILE A O 1
ATOM 2181 N N . ALA A 1 279 ? 7.192 0.859 -11.615 1.00 95.31 279 ALA A N 1
ATOM 2182 C CA . ALA A 1 279 ? 6.136 1.453 -10.800 1.00 95.31 279 ALA A CA 1
ATOM 2183 C C . ALA A 1 279 ? 5.165 0.402 -10.230 1.00 95.31 279 ALA A C 1
ATOM 2185 O O . ALA A 1 279 ? 4.736 0.532 -9.087 1.00 95.31 279 ALA A O 1
ATOM 2186 N N . PHE A 1 280 ? 4.857 -0.669 -10.971 1.00 95.38 280 PHE A N 1
ATOM 2187 C CA . PHE A 1 280 ? 4.052 -1.775 -10.437 1.00 95.38 280 PHE A CA 1
ATOM 2188 C C . PHE A 1 280 ? 4.783 -2.557 -9.339 1.00 95.38 280 PHE A C 1
ATOM 2190 O O . PHE A 1 280 ? 4.188 -2.857 -8.307 1.00 95.38 280 PHE A O 1
ATOM 2197 N N . VAL A 1 281 ? 6.079 -2.837 -9.514 1.00 96.00 281 VAL A N 1
ATOM 2198 C CA . VAL A 1 281 ? 6.885 -3.468 -8.451 1.00 96.00 281 VAL A CA 1
ATOM 2199 C C . VAL A 1 281 ? 6.983 -2.542 -7.234 1.00 96.00 281 VAL A C 1
ATOM 2201 O O . VAL A 1 281 ? 6.844 -2.994 -6.099 1.00 96.00 281 VAL A O 1
ATOM 2204 N N . ALA A 1 282 ? 7.154 -1.236 -7.455 1.00 95.12 282 ALA A N 1
ATOM 2205 C CA . ALA A 1 282 ? 7.171 -0.227 -6.402 1.00 95.12 282 ALA A CA 1
ATOM 2206 C C . ALA A 1 282 ? 5.846 -0.162 -5.631 1.00 95.12 282 ALA A C 1
ATOM 2208 O O . ALA A 1 282 ? 5.877 -0.077 -4.406 1.00 95.12 282 ALA A O 1
ATOM 2209 N N . HIS A 1 283 ? 4.707 -0.243 -6.324 1.00 93.50 283 HIS A N 1
ATOM 2210 C CA . HIS A 1 283 ? 3.378 -0.282 -5.714 1.00 93.50 283 HIS A CA 1
ATOM 2211 C C . HIS A 1 283 ? 3.255 -1.458 -4.734 1.00 93.50 283 HIS A C 1
ATOM 2213 O O . HIS A 1 283 ? 2.947 -1.270 -3.554 1.00 93.50 283 HIS A O 1
ATOM 2219 N N . ASP A 1 284 ? 3.569 -2.671 -5.192 1.00 93.12 284 ASP A N 1
ATOM 2220 C CA . ASP A 1 284 ? 3.451 -3.882 -4.371 1.00 93.12 284 ASP A CA 1
ATOM 2221 C C . ASP A 1 284 ? 4.463 -3.881 -3.219 1.00 93.12 284 ASP A C 1
ATOM 2223 O O . ASP A 1 284 ? 4.160 -4.287 -2.091 1.00 93.12 284 ASP A O 1
ATOM 2227 N N . ALA A 1 285 ? 5.669 -3.367 -3.474 1.00 92.31 285 ALA A N 1
ATOM 2228 C CA . ALA A 1 285 ? 6.670 -3.165 -2.443 1.00 92.31 285 ALA A CA 1
ATOM 2229 C C . ALA A 1 285 ? 6.197 -2.154 -1.392 1.00 92.31 285 ALA A C 1
ATOM 2231 O O . ALA A 1 285 ? 6.376 -2.407 -0.201 1.00 92.31 285 ALA A O 1
ATOM 2232 N N . GLY A 1 286 ? 5.584 -1.039 -1.798 1.00 89.44 286 GLY A N 1
ATOM 2233 C CA . GLY A 1 286 ? 5.073 0.016 -0.918 1.00 89.44 286 GLY A CA 1
ATOM 2234 C C . GLY A 1 286 ? 4.012 -0.491 0.057 1.00 89.44 286 GLY A C 1
ATOM 2235 O O . GLY A 1 286 ? 4.105 -0.231 1.256 1.00 89.44 286 GLY A O 1
ATOM 2236 N N . HIS A 1 287 ? 3.114 -1.362 -0.413 1.00 87.00 287 HIS A N 1
ATOM 2237 C CA . HIS A 1 287 ? 2.141 -2.077 0.429 1.00 87.00 287 HIS A CA 1
ATOM 2238 C C . HIS A 1 287 ? 2.751 -3.151 1.341 1.00 87.00 287 HIS A C 1
ATOM 2240 O O . HIS A 1 287 ? 2.034 -3.834 2.070 1.00 87.00 287 HIS A O 1
ATOM 2246 N N . ARG A 1 288 ? 4.079 -3.331 1.317 1.00 85.25 288 ARG A N 1
ATOM 2247 C CA . ARG A 1 288 ? 4.793 -4.438 1.979 1.00 85.25 288 ARG A CA 1
ATOM 2248 C C . ARG A 1 288 ? 4.286 -5.817 1.540 1.00 85.25 288 ARG A C 1
ATOM 2250 O O . ARG A 1 288 ? 4.373 -6.782 2.301 1.00 85.25 288 ARG A O 1
ATOM 2257 N N . GLY A 1 289 ? 3.789 -5.898 0.304 1.00 85.75 289 GLY A N 1
ATOM 2258 C CA . GLY A 1 289 ? 3.302 -7.123 -0.321 1.00 85.75 289 GLY A CA 1
ATOM 2259 C C . GLY A 1 289 ? 4.424 -8.055 -0.774 1.00 85.75 289 GLY A C 1
ATOM 2260 O O . GLY A 1 289 ? 4.190 -9.246 -0.889 1.00 85.75 289 GLY A O 1
ATOM 2261 N N . ILE A 1 290 ? 5.645 -7.541 -0.981 1.00 89.69 290 ILE A N 1
ATOM 2262 C CA . ILE A 1 290 ? 6.813 -8.353 -1.382 1.00 89.69 290 ILE A CA 1
ATOM 2263 C C . ILE A 1 290 ? 7.588 -8.867 -0.163 1.00 89.69 290 ILE A C 1
ATOM 2265 O O . ILE A 1 290 ? 7.955 -10.037 -0.087 1.00 89.69 290 ILE A O 1
ATOM 2269 N N . PHE A 1 291 ? 7.849 -7.984 0.806 1.00 85.75 291 PHE A N 1
ATOM 2270 C CA . PHE A 1 291 ? 8.617 -8.304 2.006 1.00 85.75 291 PHE A CA 1
ATOM 2271 C C . PHE A 1 291 ? 7.875 -7.851 3.255 1.00 85.75 291 PHE A C 1
ATOM 2273 O O . PHE A 1 291 ? 7.517 -6.680 3.402 1.00 85.75 291 PHE A O 1
ATOM 2280 N N . HIS A 1 292 ? 7.716 -8.767 4.207 1.00 76.06 292 HIS A N 1
ATOM 2281 C CA . HIS A 1 292 ? 7.114 -8.437 5.488 1.00 76.06 292 HIS A CA 1
ATOM 2282 C C . HIS A 1 292 ? 8.056 -7.600 6.366 1.00 76.06 292 HIS A C 1
ATOM 2284 O O . HIS A 1 292 ? 9.265 -7.849 6.412 1.00 76.06 292 HIS A O 1
ATOM 2290 N N . PRO A 1 293 ? 7.514 -6.633 7.127 1.00 71.75 293 PRO A N 1
ATOM 2291 C CA . PRO A 1 293 ? 8.316 -5.820 8.026 1.00 71.75 293 PRO A CA 1
ATOM 2292 C C . PRO A 1 293 ? 8.872 -6.666 9.179 1.00 71.75 293 PRO A C 1
ATOM 2294 O O . PRO A 1 293 ? 8.177 -7.504 9.762 1.00 71.75 293 PRO A O 1
ATOM 2297 N N . GLN A 1 294 ? 10.128 -6.412 9.546 1.00 67.81 294 GLN A N 1
ATOM 2298 C CA . GLN A 1 294 ? 10.751 -7.060 10.698 1.00 67.81 294 GLN A CA 1
ATOM 2299 C C . GLN A 1 294 ? 10.115 -6.599 12.026 1.00 67.81 294 GLN A C 1
ATOM 2301 O O . GLN A 1 294 ? 9.603 -5.475 12.120 1.00 67.81 294 GLN A O 1
ATOM 2306 N N . PRO A 1 295 ? 10.143 -7.436 13.083 1.00 59.84 295 PRO A N 1
ATOM 2307 C CA . PRO A 1 295 ? 9.695 -7.029 14.412 1.00 59.84 295 PRO A CA 1
ATOM 2308 C C . PRO A 1 295 ? 10.453 -5.784 14.899 1.00 59.84 295 PRO A C 1
ATOM 2310 O O . PRO A 1 295 ? 11.675 -5.802 14.978 1.00 59.84 295 PRO A O 1
ATOM 2313 N N . GLY A 1 296 ? 9.726 -4.718 15.249 1.00 60.59 296 GLY A N 1
ATOM 2314 C CA . GLY A 1 296 ? 10.318 -3.435 15.665 1.00 60.59 296 GLY A CA 1
ATOM 2315 C C . GLY A 1 296 ? 10.395 -2.383 14.555 1.00 60.59 296 GLY A C 1
ATOM 2316 O O . GLY A 1 296 ? 10.807 -1.260 14.823 1.00 60.59 296 GLY A O 1
ATOM 2317 N N . GLY A 1 297 ? 9.940 -2.712 13.345 1.00 67.69 297 GLY A N 1
ATOM 2318 C CA . GLY A 1 297 ? 10.012 -1.814 12.197 1.00 67.69 297 GLY A CA 1
ATOM 2319 C C . GLY A 1 297 ? 11.343 -1.942 11.458 1.00 67.69 297 GLY A C 1
ATOM 2320 O O . GLY A 1 297 ? 12.311 -2.515 11.952 1.00 67.69 297 GLY A O 1
ATOM 2321 N N . GLY A 1 298 ? 11.372 -1.456 10.223 1.00 71.81 298 GLY A N 1
ATOM 2322 C CA . GLY A 1 298 ? 12.541 -1.537 9.357 1.00 71.81 298 GLY A CA 1
ATOM 2323 C C . GLY A 1 298 ? 12.315 -0.784 8.053 1.00 71.81 298 GLY A C 1
ATOM 2324 O O . GLY A 1 298 ? 11.174 -0.497 7.684 1.00 71.81 298 GLY A O 1
ATOM 2325 N N . ILE A 1 299 ? 13.415 -0.464 7.373 1.00 81.12 299 ILE A N 1
ATOM 2326 C CA . ILE A 1 299 ? 13.386 0.192 6.065 1.00 81.12 299 ILE A CA 1
ATOM 2327 C C . ILE A 1 299 ? 12.810 -0.787 5.039 1.00 81.12 299 ILE A C 1
ATOM 2329 O O . ILE A 1 299 ? 13.250 -1.935 4.943 1.00 81.12 299 ILE A O 1
ATOM 2333 N N . ASN A 1 300 ? 11.833 -0.322 4.264 1.00 87.00 300 ASN A N 1
ATOM 2334 C CA . ASN A 1 300 ? 11.307 -1.055 3.121 1.00 87.00 300 ASN A CA 1
ATOM 2335 C C . ASN A 1 300 ? 12.255 -0.891 1.927 1.00 87.00 300 ASN A C 1
ATOM 2337 O O . ASN A 1 300 ? 12.037 -0.044 1.066 1.00 87.00 300 ASN A O 1
ATOM 2341 N N . TRP A 1 301 ? 13.332 -1.677 1.896 1.00 89.94 301 TRP A N 1
ATOM 2342 C CA . TRP A 1 301 ? 14.371 -1.546 0.871 1.00 89.94 301 TRP A CA 1
ATOM 2343 C C . TRP A 1 301 ? 13.849 -1.730 -0.553 1.00 89.94 301 TRP A C 1
ATOM 2345 O O . TRP A 1 301 ? 14.261 -0.994 -1.443 1.00 89.94 301 TRP A O 1
ATOM 2355 N N . ALA A 1 302 ? 12.919 -2.663 -0.765 1.00 92.31 302 ALA A N 1
ATOM 2356 C CA . ALA A 1 302 ? 12.328 -2.885 -2.080 1.00 92.31 302 ALA A CA 1
ATOM 2357 C C . ALA A 1 302 ? 11.500 -1.682 -2.538 1.00 92.31 302 ALA A C 1
ATOM 2359 O O . ALA A 1 302 ? 11.633 -1.255 -3.682 1.00 92.31 302 ALA A O 1
ATOM 2360 N N . GLY A 1 303 ? 10.695 -1.108 -1.640 1.00 93.31 303 GLY A N 1
ATOM 2361 C CA . GLY A 1 303 ? 9.922 0.095 -1.932 1.00 93.31 303 GLY A CA 1
ATOM 2362 C C . GLY A 1 303 ? 10.815 1.314 -2.154 1.00 93.31 303 GLY A C 1
ATOM 2363 O O . GLY A 1 303 ? 10.585 2.087 -3.076 1.00 93.31 303 GLY A O 1
ATOM 2364 N N . TRP A 1 304 ? 11.881 1.454 -1.365 1.00 93.00 304 TRP A N 1
ATOM 2365 C CA . TRP A 1 304 ? 12.838 2.549 -1.514 1.00 93.00 304 TRP A CA 1
ATOM 2366 C C . TRP A 1 304 ? 13.599 2.469 -2.842 1.00 93.00 304 TRP A C 1
ATOM 2368 O O . TRP A 1 304 ? 13.727 3.465 -3.547 1.00 93.00 304 TRP A O 1
ATOM 2378 N N . PHE A 1 305 ? 14.075 1.281 -3.219 1.00 94.44 305 PHE A N 1
ATOM 2379 C CA . PHE A 1 305 ? 14.782 1.089 -4.482 1.00 94.44 305 PHE A CA 1
ATOM 2380 C C . PHE A 1 305 ? 13.855 1.315 -5.686 1.00 94.44 305 PHE A C 1
ATOM 2382 O O . PHE A 1 305 ? 14.132 2.173 -6.518 1.00 94.44 305 PHE A O 1
ATOM 2389 N N . HIS A 1 306 ? 12.720 0.617 -5.764 1.00 96.56 306 HIS A N 1
ATOM 2390 C CA . HIS A 1 306 ? 11.846 0.720 -6.936 1.00 96.56 306 HIS A CA 1
ATOM 2391 C C . HIS A 1 306 ? 11.073 2.043 -6.981 1.00 96.56 306 HIS A C 1
ATOM 2393 O O . HIS A 1 306 ? 11.001 2.670 -8.033 1.00 96.56 306 HIS A O 1
ATOM 2399 N N . GLY A 1 307 ? 10.518 2.491 -5.853 1.00 94.25 307 GLY A N 1
ATOM 2400 C CA . GLY A 1 307 ? 9.722 3.716 -5.766 1.00 94.25 307 GLY A CA 1
ATOM 2401 C C . GLY A 1 307 ? 10.583 4.973 -5.781 1.00 94.25 307 GLY A C 1
ATOM 2402 O O . GLY A 1 307 ? 10.466 5.798 -6.685 1.00 94.25 307 GLY A O 1
ATOM 2403 N N . THR A 1 308 ? 11.485 5.105 -4.810 1.00 93.00 308 THR A N 1
ATOM 2404 C CA . THR A 1 308 ? 12.251 6.346 -4.631 1.00 93.00 308 THR A CA 1
ATOM 2405 C C . THR A 1 308 ? 13.378 6.483 -5.647 1.00 93.00 308 THR A C 1
ATOM 2407 O O . THR A 1 308 ? 13.491 7.529 -6.282 1.00 93.00 308 THR A O 1
ATOM 2410 N N . LEU A 1 309 ? 14.214 5.453 -5.819 1.00 92.50 309 LEU A N 1
ATOM 2411 C CA . LEU A 1 309 ? 15.374 5.546 -6.711 1.00 92.50 309 LEU A CA 1
ATOM 2412 C C . LEU A 1 309 ? 14.991 5.385 -8.187 1.00 92.50 309 LEU A C 1
ATOM 2414 O O . LEU A 1 309 ? 15.419 6.190 -9.010 1.00 92.50 309 LEU A O 1
ATOM 2418 N N . CYS A 1 310 ? 14.227 4.348 -8.533 1.00 93.06 310 CYS A N 1
ATOM 2419 C CA . CYS A 1 310 ? 13.961 4.025 -9.934 1.00 93.06 310 CYS A CA 1
ATOM 2420 C C . CYS A 1 310 ? 12.744 4.760 -10.518 1.00 93.06 310 CYS A C 1
ATOM 2422 O O . CYS A 1 310 ? 12.812 5.210 -11.659 1.00 93.06 310 CYS A O 1
ATOM 2424 N N . PHE A 1 311 ? 11.644 4.886 -9.768 1.00 94.00 311 PHE A N 1
ATOM 2425 C CA . PHE A 1 311 ? 10.424 5.559 -10.234 1.00 94.00 311 PHE A CA 1
ATOM 2426 C C . PHE A 1 311 ? 10.411 7.069 -9.927 1.00 94.00 311 PHE A C 1
ATOM 2428 O O . PHE A 1 311 ? 9.788 7.836 -10.657 1.00 94.00 311 PHE A O 1
ATOM 2435 N N . GLY A 1 312 ? 11.141 7.512 -8.899 1.00 91.50 312 GLY A N 1
ATOM 2436 C CA . GLY A 1 312 ? 11.276 8.927 -8.537 1.00 91.50 312 GLY A CA 1
ATOM 2437 C C . GLY A 1 312 ? 10.176 9.464 -7.615 1.00 91.50 312 GLY A C 1
ATOM 2438 O O . GLY A 1 312 ? 9.989 10.676 -7.539 1.00 91.50 312 GLY A O 1
ATOM 2439 N N . VAL A 1 313 ? 9.455 8.591 -6.906 1.00 89.56 313 VAL A N 1
ATOM 2440 C CA . VAL A 1 313 ? 8.398 8.961 -5.946 1.00 89.56 313 VAL A CA 1
ATOM 2441 C C . VAL A 1 313 ? 8.832 8.589 -4.532 1.00 89.56 313 VAL A C 1
ATOM 2443 O O . VAL A 1 313 ? 9.314 7.482 -4.307 1.00 89.56 313 VAL A O 1
ATOM 2446 N N . SER A 1 314 ? 8.636 9.479 -3.551 1.00 90.25 314 SER A N 1
ATOM 2447 C CA . SER A 1 314 ? 8.854 9.117 -2.142 1.00 90.25 314 SER A CA 1
ATOM 2448 C C . SER A 1 314 ? 7.908 7.987 -1.753 1.00 90.25 314 SER A C 1
ATOM 2450 O O . SER A 1 314 ? 6.692 8.173 -1.690 1.00 90.25 314 SER A O 1
ATOM 2452 N N . ILE A 1 315 ? 8.481 6.816 -1.473 1.00 88.31 315 ILE A N 1
ATOM 2453 C CA . ILE A 1 315 ? 7.690 5.650 -1.097 1.00 88.31 315 ILE A CA 1
ATOM 2454 C C . ILE A 1 315 ? 6.973 5.852 0.241 1.00 88.31 315 ILE A C 1
ATOM 2456 O O . ILE A 1 315 ? 5.920 5.265 0.452 1.00 88.31 315 ILE A O 1
ATOM 2460 N N . GLU A 1 316 ? 7.502 6.685 1.139 1.00 83.12 316 GLU A N 1
ATOM 2461 C CA . GLU A 1 316 ? 6.880 6.994 2.426 1.00 83.12 316 GLU A CA 1
ATOM 2462 C C . GLU A 1 316 ? 5.599 7.817 2.257 1.00 83.12 316 GLU A C 1
ATOM 2464 O O . GLU A 1 316 ? 4.550 7.388 2.735 1.00 83.12 316 GLU A O 1
ATOM 2469 N N . MET A 1 317 ? 5.672 8.947 1.539 1.00 86.25 317 MET A N 1
ATOM 2470 C CA . MET A 1 317 ? 4.499 9.775 1.224 1.00 86.25 317 MET A CA 1
ATOM 2471 C C . MET A 1 317 ? 3.464 8.965 0.445 1.00 86.25 317 MET A C 1
ATOM 2473 O O . MET A 1 317 ? 2.298 8.914 0.835 1.00 86.25 317 MET A O 1
ATOM 2477 N N . TRP A 1 318 ? 3.915 8.244 -0.587 1.00 88.81 318 TRP A N 1
ATOM 2478 C CA . TRP A 1 318 ? 3.036 7.398 -1.382 1.00 88.81 318 TRP A CA 1
ATOM 2479 C C . TRP A 1 318 ? 2.346 6.341 -0.519 1.00 88.81 318 TRP A C 1
ATOM 2481 O O . TRP A 1 318 ? 1.140 6.161 -0.630 1.00 88.81 318 TRP A O 1
ATOM 2491 N N . SER A 1 319 ? 3.075 5.665 0.374 1.00 83.94 319 SER A N 1
ATOM 2492 C CA . SER A 1 319 ? 2.485 4.623 1.222 1.00 83.94 319 SER A CA 1
ATOM 2493 C C . SER A 1 319 ? 1.458 5.193 2.200 1.00 83.94 319 SER A C 1
ATOM 2495 O O . SER A 1 319 ? 0.448 4.534 2.431 1.00 83.94 319 SER A O 1
ATOM 2497 N N . ASP A 1 320 ? 1.675 6.386 2.764 1.00 79.00 320 ASP A N 1
ATOM 2498 C CA . ASP A 1 320 ? 0.712 7.033 3.668 1.00 79.00 320 ASP A CA 1
ATOM 2499 C C . ASP A 1 320 ? -0.578 7.429 2.931 1.00 79.00 320 ASP A C 1
ATOM 2501 O O . ASP A 1 320 ? -1.670 6.986 3.294 1.00 79.00 320 ASP A O 1
ATOM 2505 N N . GLU A 1 321 ? -0.460 8.198 1.847 1.00 83.12 321 GLU A N 1
ATOM 2506 C CA . GLU A 1 321 ? -1.612 8.686 1.080 1.00 83.12 321 GLU A CA 1
ATOM 2507 C C . GLU A 1 321 ? -2.360 7.551 0.376 1.00 83.12 321 GLU A C 1
ATOM 2509 O O . GLU A 1 321 ? -3.591 7.500 0.376 1.00 83.12 321 GLU A O 1
ATOM 2514 N N . HIS A 1 322 ? -1.632 6.601 -0.207 1.00 85.69 322 HIS A N 1
ATOM 2515 C CA . HIS A 1 322 ? -2.237 5.514 -0.961 1.00 85.69 322 HIS A CA 1
ATOM 2516 C C . HIS A 1 322 ? -2.877 4.459 -0.053 1.00 85.69 322 HIS A C 1
ATOM 2518 O O . HIS A 1 322 ? -3.946 3.946 -0.379 1.00 85.69 322 HIS A O 1
ATOM 2524 N N . SER A 1 323 ? -2.297 4.164 1.118 1.00 81.38 323 SER A N 1
ATOM 2525 C CA . SER A 1 323 ? -2.957 3.281 2.098 1.00 81.38 323 SER A CA 1
ATOM 2526 C C . SER A 1 323 ? -4.261 3.895 2.608 1.00 81.38 323 SER A C 1
ATOM 2528 O O . SER A 1 323 ? -5.260 3.192 2.754 1.00 81.38 323 SER A O 1
ATOM 2530 N N . ARG A 1 324 ? -4.277 5.216 2.826 1.00 79.31 324 ARG A N 1
ATOM 2531 C CA . ARG A 1 324 ? -5.489 5.977 3.155 1.00 79.31 324 ARG A CA 1
ATOM 2532 C C . ARG A 1 324 ? -6.534 5.906 2.043 1.00 79.31 324 ARG A C 1
ATOM 2534 O O . ARG A 1 324 ? -7.683 5.574 2.318 1.00 79.31 324 ARG A O 1
ATOM 2541 N N . HIS A 1 325 ? -6.126 6.110 0.790 1.00 84.75 325 HIS A N 1
ATOM 2542 C CA . HIS A 1 325 ? -7.002 5.941 -0.370 1.00 84.75 325 HIS A CA 1
ATOM 2543 C C . HIS A 1 325 ? -7.655 4.553 -0.417 1.00 84.75 325 HIS A C 1
ATOM 2545 O O . HIS A 1 325 ? -8.859 4.458 -0.624 1.00 84.75 325 HIS A O 1
ATOM 2551 N N . HIS A 1 326 ? -6.915 3.468 -0.172 1.00 84.06 326 HIS A N 1
ATOM 2552 C CA . HIS A 1 326 ? -7.501 2.116 -0.130 1.00 84.06 326 HIS A CA 1
ATOM 2553 C C . HIS A 1 326 ? -8.437 1.892 1.061 1.00 84.06 326 HIS A C 1
ATOM 2555 O O . HIS A 1 326 ? -9.351 1.074 0.981 1.00 84.06 326 HIS A O 1
ATOM 2561 N N . ALA A 1 327 ? -8.233 2.605 2.169 1.00 78.06 327 ALA A N 1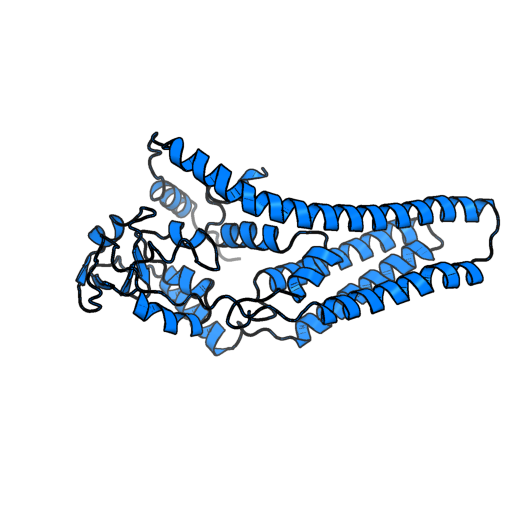
ATOM 2562 C CA . ALA A 1 327 ? -9.083 2.483 3.348 1.00 78.06 327 ALA A CA 1
ATOM 2563 C C . ALA A 1 327 ? -10.443 3.187 3.190 1.00 78.06 327 ALA A C 1
ATOM 2565 O O . ALA A 1 327 ? -11.419 2.771 3.814 1.00 78.06 327 ALA A O 1
ATOM 2566 N N . TYR A 1 328 ? -10.533 4.241 2.377 1.00 76.38 328 TYR A N 1
ATOM 2567 C CA . TYR A 1 328 ? -11.772 5.001 2.171 1.00 76.38 328 TYR A CA 1
ATOM 2568 C C . TYR A 1 328 ? -11.886 5.564 0.745 1.00 76.38 328 TYR A C 1
ATOM 2570 O O . TYR A 1 328 ? -12.192 6.735 0.51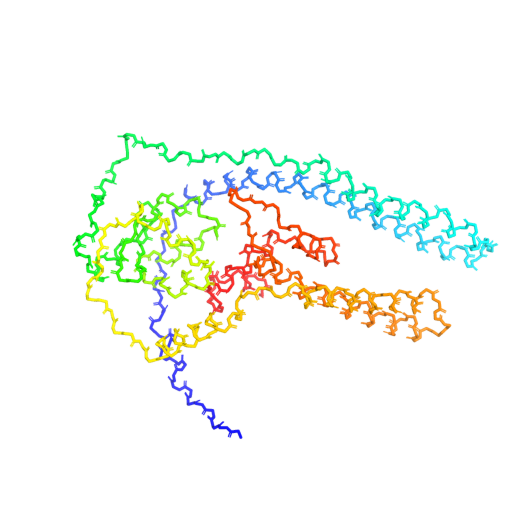9 1.00 76.38 328 TYR A O 1
ATOM 2578 N N . THR A 1 329 ? -11.686 4.679 -0.231 1.00 81.19 329 THR A N 1
ATOM 2579 C CA . THR A 1 329 ? -11.691 4.987 -1.666 1.00 81.19 329 THR A CA 1
ATOM 2580 C C . THR A 1 329 ? -12.956 5.722 -2.087 1.00 81.19 329 THR A C 1
ATOM 2582 O O . THR A 1 329 ? -14.068 5.288 -1.773 1.00 81.19 329 THR A O 1
ATOM 2585 N N . MET A 1 330 ? -12.795 6.804 -2.854 1.00 77.88 330 MET A N 1
ATOM 2586 C CA . MET A 1 330 ? -13.904 7.558 -3.452 1.00 77.88 330 MET A CA 1
ATOM 2587 C C . MET A 1 330 ? -14.862 8.201 -2.441 1.00 77.88 330 MET A C 1
ATOM 2589 O O . MET A 1 330 ? -16.006 8.504 -2.789 1.00 77.88 330 MET A O 1
ATOM 2593 N N . ARG A 1 331 ? -14.420 8.438 -1.201 1.00 75.50 331 ARG A N 1
ATOM 2594 C CA . ARG A 1 331 ? -15.168 9.259 -0.244 1.00 75.50 331 ARG A CA 1
ATOM 2595 C C . ARG A 1 331 ? -14.798 10.732 -0.421 1.00 75.50 331 ARG A C 1
ATOM 2597 O O . ARG A 1 331 ? -13.655 11.102 -0.140 1.00 75.50 331 ARG A O 1
ATOM 2604 N N . PRO A 1 332 ? -15.732 11.588 -0.878 1.00 74.88 332 PRO A N 1
ATOM 2605 C CA . PRO A 1 332 ? -15.445 13.003 -1.078 1.00 74.88 332 PRO A CA 1
ATOM 2606 C C . PRO A 1 332 ? -14.927 13.646 0.213 1.00 74.88 332 PRO A C 1
ATOM 2608 O O . PRO A 1 332 ? -15.538 13.463 1.262 1.00 74.88 332 PRO A O 1
ATOM 2611 N N . ARG A 1 333 ? -13.838 14.423 0.124 1.00 72.88 333 ARG A N 1
ATOM 2612 C CA . ARG A 1 333 ? -13.158 15.129 1.238 1.00 72.88 333 ARG A CA 1
ATOM 2613 C C . ARG A 1 333 ? -12.427 14.255 2.265 1.00 72.88 333 ARG A C 1
ATOM 2615 O O . ARG A 1 333 ? -11.677 14.810 3.059 1.00 72.88 333 ARG A O 1
ATOM 2622 N N . GLU A 1 334 ? -12.618 12.939 2.253 1.00 73.56 334 GLU A N 1
ATOM 2623 C CA . GLU A 1 334 ? -11.860 12.010 3.103 1.00 73.56 334 GLU A CA 1
ATOM 2624 C C . GLU A 1 334 ? -10.661 11.448 2.330 1.00 73.56 334 GLU A C 1
ATOM 2626 O O . GLU A 1 334 ? -9.544 11.464 2.840 1.00 73.56 334 GLU A O 1
ATOM 2631 N N . ASP A 1 335 ? -10.873 11.012 1.082 1.00 79.50 335 ASP A N 1
ATOM 2632 C CA . ASP A 1 335 ? -9.851 10.423 0.210 1.00 79.50 335 ASP A CA 1
ATOM 2633 C C . ASP A 1 335 ? -8.756 11.446 -0.161 1.00 79.50 335 ASP A C 1
ATOM 2635 O O . ASP A 1 335 ? -9.053 12.407 -0.879 1.00 79.50 335 ASP A O 1
ATOM 2639 N N . PRO A 1 336 ? -7.485 11.268 0.268 1.00 73.31 336 PRO A N 1
ATOM 2640 C CA . PRO A 1 336 ? -6.424 12.226 -0.030 1.00 73.31 336 PRO A CA 1
ATOM 2641 C C . PRO A 1 336 ? -6.214 12.400 -1.534 1.00 73.31 336 PRO A C 1
ATOM 2643 O O . PRO A 1 336 ? -5.823 13.480 -1.967 1.00 73.31 336 PRO A O 1
ATOM 2646 N N . GLN A 1 337 ? -6.528 11.385 -2.347 1.00 72.69 337 GLN A N 1
ATOM 2647 C CA . GLN A 1 337 ? -6.342 11.456 -3.794 1.00 72.69 337 GLN A CA 1
ATOM 2648 C C . GLN A 1 337 ? -7.362 12.364 -4.494 1.00 72.69 337 GLN A C 1
ATOM 2650 O O . GLN A 1 337 ? -7.099 12.821 -5.604 1.00 72.69 337 GLN A O 1
ATOM 2655 N N . PHE A 1 338 ? -8.484 12.693 -3.844 1.00 67.56 338 PHE A N 1
ATOM 2656 C CA . PHE A 1 338 ? -9.423 13.695 -4.354 1.00 67.56 338 PHE A CA 1
ATOM 2657 C C . PHE A 1 338 ? -8.916 15.129 -4.194 1.00 67.56 338 PHE A C 1
ATOM 2659 O O . PHE A 1 338 ? -9.386 16.003 -4.909 1.00 67.56 338 PHE A O 1
ATOM 2666 N N . ASN A 1 339 ? -7.957 15.383 -3.299 1.00 60.72 339 ASN A N 1
ATOM 2667 C CA . ASN A 1 339 ? -7.462 16.738 -3.039 1.00 60.72 339 ASN A CA 1
ATOM 2668 C C . ASN A 1 339 ? -6.515 17.264 -4.135 1.00 60.72 339 ASN A C 1
ATOM 2670 O O . ASN A 1 339 ? -6.113 18.425 -4.079 1.00 60.72 339 ASN A O 1
ATOM 2674 N N . TYR A 1 340 ? -6.147 16.427 -5.112 1.00 61.31 340 TYR A N 1
ATOM 2675 C CA . TYR A 1 340 ? -5.326 16.815 -6.268 1.00 61.31 340 TYR A CA 1
ATOM 2676 C C . TYR A 1 340 ? -6.151 17.112 -7.533 1.00 61.31 340 TYR A C 1
ATOM 2678 O O . TYR A 1 340 ? -5.563 17.473 -8.554 1.00 61.31 340 TYR A O 1
ATOM 2686 N N . LEU A 1 341 ? -7.475 16.920 -7.484 1.00 50.25 341 LEU A N 1
ATOM 2687 C CA . LEU A 1 341 ? -8.429 17.201 -8.565 1.00 50.25 341 LEU A CA 1
ATOM 2688 C C . LEU A 1 341 ? -9.186 18.496 -8.269 1.00 50.25 341 LEU A C 1
ATOM 2690 O O . LEU A 1 341 ? -9.440 19.241 -9.242 1.00 50.25 341 LEU A O 1
#

Foldseek 3Di:
DDDDDDPVVVVVVVVVPDDDDDPDDPVVVVVVVVVVVVVVVVVVVVVVVVVCVVVVVVVVVVVVVVVVVVVCVVVPDDPVVVCCVPVVVVVVCVPVVVVVVVVVPPDDQQPPPPVPPDPDDPPCLPQDAADEAELVNQQVQQDLQRFWEAAPQFIFTCSPVCPVPPLHNLSSVRGSHHCHVVCPVQDDPVCVVVRSVGTRYGYPPDDDDDPVNVVVVVVVVVCVVVVVLAADVVVVVVLLVVLVVLQCCLVCQLVPPPDPCSNPPSNVVSNVVSLVSLVVQLVCLLSCSHHDADVSGDDSVSNCCSPCVRNNHDSVVCSNLVVQCVSPPPDPPRRPVNVVD

Organism: NCBI:txid122233

pLDDT: mean 72.95, std 22.46, range [29.66, 97.75]

Sequence (341 aa):
MPPRAPDALRDDIIKTNAIPLSDKVNDGAVERDCLNNSSEMQNHMKNHRVFLAFVSAVIATAAAAWVEMYSSQMYGVDHASFNRLIWIPVAVIAVAVPLVLIKFGKPKPAIAVSLQKDPNSTTKTKRDPTRKISWKELKEHTTEDDSWIALHGKVYDISKFAKVHPGGGVISEYAGRNASDEFEAFHTPRVRRRLPAFCIGTLVDAPAELPSTRDYRQLRTKLWEKGWFEADLSYFVWKDILALSILMVGVYSMASGESAWVRMVLGGVAVGLAIQQIAFVAHDAGHRGIFHPQPGGGINWAGWFHGTLCFGVSIEMWSDEHSRHHAYTMRPREDPQFNYL

Secondary structure (DSSP, 8-state):
-PPPPPTHHHHHHHHHS---------HHHHHHHHHHHHHHHHHHHHHHHHHHHHHHHHHHHHHHHHHHHHHHHHH---HHHHHHHHHHHHHHHHHHHHHHHHHH--PPPP--------TT-S------TT-EEEHHHHTT-EETTEEEEEETTEEEE-HHHHTT-TTGGGGGGGTTSB-HHHHHHHS-GGGGGGGGGGEEEEEESPPPPPHHHHHHHHHHHHHHHTTTTS--HHHHHHHHHHHHHHHHHHHHHHHH-SSHHIIIIIHHHHHHHHHHHHHHHHHHHHTTSSSPPPTT----HHHIIIIIIII-S-HHHHHHHHHHHHHSTT-TTT-GGGGG-

InterPro domains:
  IPR001199 Cytochrome b5-like heme/steroid binding domain [PF00173] (134-203)
  IPR001199 Cytochrome b5-like heme/steroid binding domain [PS50255] (130-204)
  IPR001199 Cytochrome b5-like heme/steroid binding domain [SM01117] (133-204)
  IPR005804 Fatty acid desaturase domain [PF00487] (260-339)
  IPR012171 Fatty acid desaturase [PTHR19353] (127-340)
  IPR036400 Cytochrome b5-like heme/steroid binding domain superfamily [G3DSA:3.10.120.10] (120-204)
  IPR036400 Cytochrome b5-like heme/steroid binding domain superfamily [SSF55856] (127-209)